Protein AF-A0A1H8AAN7-F1 (afdb_monomer)

Organism: NCBI:txid1077947

Structure (mmCIF, N/CA/C/O backbone):
data_AF-A0A1H8AAN7-F1
#
_entry.id   AF-A0A1H8AAN7-F1
#
loop_
_atom_site.group_PDB
_atom_site.id
_atom_site.type_symbol
_atom_site.label_atom_id
_atom_site.label_alt_id
_atom_site.label_comp_id
_atom_site.label_asym_id
_atom_site.label_entity_id
_atom_site.label_seq_id
_atom_site.pdbx_PDB_ins_code
_atom_site.Cartn_x
_atom_site.Cartn_y
_atom_site.Cartn_z
_atom_site.occupancy
_atom_site.B_iso_or_equiv
_atom_site.auth_seq_id
_atom_site.auth_comp_id
_atom_site.auth_asym_id
_atom_site.auth_atom_id
_atom_site.pdbx_PDB_model_num
ATOM 1 N N . MET A 1 1 ? 15.034 -8.775 10.734 1.00 69.94 1 MET A N 1
ATOM 2 C CA . MET A 1 1 ? 15.148 -7.728 9.700 1.00 69.94 1 MET A CA 1
ATOM 3 C C . MET A 1 1 ? 14.044 -6.722 9.949 1.00 69.94 1 MET A C 1
ATOM 5 O O . MET A 1 1 ? 12.936 -7.156 10.247 1.00 69.94 1 MET A O 1
ATOM 9 N N . HIS A 1 2 ? 14.356 -5.428 9.907 1.00 73.88 2 HIS A N 1
ATOM 10 C CA . HIS A 1 2 ? 13.404 -4.355 10.195 1.00 73.88 2 HIS A CA 1
ATOM 11 C C . HIS A 1 2 ? 13.432 -3.341 9.051 1.00 73.88 2 HIS A C 1
ATOM 13 O O . HIS A 1 2 ? 14.491 -2.781 8.772 1.00 73.88 2 HIS A O 1
ATOM 19 N N . ILE A 1 3 ? 12.300 -3.184 8.362 1.00 77.00 3 ILE A N 1
ATOM 20 C CA . ILE A 1 3 ? 12.122 -2.228 7.260 1.00 77.00 3 ILE A CA 1
ATOM 21 C C . ILE A 1 3 ? 10.992 -1.281 7.644 1.00 77.00 3 ILE A C 1
ATOM 23 O O . ILE A 1 3 ? 9.940 -1.740 8.091 1.00 77.00 3 ILE A O 1
ATOM 27 N N . VAL A 1 4 ? 11.207 0.016 7.451 1.00 76.62 4 VAL A N 1
ATOM 28 C CA . VAL A 1 4 ? 10.196 1.054 7.675 1.00 76.62 4 VAL A CA 1
ATOM 29 C C . VAL A 1 4 ? 9.795 1.649 6.328 1.00 76.62 4 VAL A C 1
ATOM 31 O O . VAL A 1 4 ? 10.640 2.188 5.608 1.00 76.62 4 VAL A O 1
ATOM 34 N N . PHE A 1 5 ? 8.517 1.523 5.975 1.00 79.38 5 PHE A N 1
ATOM 35 C CA . PHE A 1 5 ? 7.939 2.048 4.735 1.00 79.38 5 PHE A CA 1
ATOM 36 C C . PHE A 1 5 ? 7.618 3.543 4.845 1.00 79.38 5 PHE A C 1
ATOM 38 O O . PHE A 1 5 ? 7.521 4.087 5.945 1.00 79.38 5 PHE A O 1
ATOM 45 N N . LEU A 1 6 ? 7.416 4.207 3.706 1.00 74.31 6 LEU A N 1
ATOM 46 C CA . LEU A 1 6 ? 7.099 5.638 3.616 1.00 74.31 6 LEU A CA 1
ATOM 47 C C . LEU A 1 6 ? 5.819 6.048 4.354 1.00 74.31 6 LEU A C 1
ATOM 49 O O . LEU A 1 6 ? 5.733 7.159 4.868 1.00 74.31 6 LEU A O 1
ATOM 53 N N . ASN A 1 7 ? 4.831 5.157 4.437 1.00 70.19 7 ASN A N 1
ATOM 54 C CA . ASN A 1 7 ? 3.606 5.389 5.210 1.00 70.19 7 ASN A CA 1
ATOM 55 C C . ASN A 1 7 ? 3.781 5.104 6.718 1.00 70.19 7 ASN A C 1
ATOM 57 O O . ASN A 1 7 ? 2.812 5.160 7.470 1.00 70.19 7 ASN A O 1
ATOM 61 N N . GLY A 1 8 ? 5.003 4.760 7.140 1.00 65.38 8 GLY A N 1
ATOM 62 C CA . GLY A 1 8 ? 5.380 4.415 8.505 1.00 65.38 8 GLY A CA 1
ATOM 63 C C . GLY A 1 8 ? 4.973 3.016 8.960 1.00 65.38 8 GLY A C 1
ATOM 64 O O . GLY A 1 8 ? 5.200 2.676 10.120 1.00 65.38 8 GLY A O 1
ATOM 65 N N . ASN A 1 9 ? 4.410 2.180 8.081 1.00 70.38 9 ASN A N 1
ATOM 66 C CA . ASN A 1 9 ? 4.244 0.767 8.397 1.00 70.38 9 ASN A CA 1
ATOM 67 C C . ASN A 1 9 ? 5.612 0.106 8.550 1.00 70.38 9 ASN A C 1
ATOM 69 O O . ASN A 1 9 ? 6.551 0.368 7.794 1.00 70.38 9 ASN A O 1
ATOM 73 N N . GLU A 1 10 ? 5.715 -0.783 9.531 1.00 71.31 10 GLU A N 1
ATOM 74 C CA . GLU A 1 10 ? 6.941 -1.517 9.799 1.00 71.31 10 GLU A CA 1
ATOM 75 C C . GLU A 1 10 ? 6.805 -2.984 9.418 1.00 71.31 10 GLU A C 1
ATOM 77 O O . GLU A 1 10 ? 5.823 -3.658 9.741 1.00 71.31 10 GLU A O 1
ATOM 82 N N . PHE A 1 11 ? 7.863 -3.501 8.812 1.00 72.69 11 PHE A N 1
ATOM 83 C CA . PHE A 1 11 ? 8.064 -4.913 8.554 1.00 72.69 11 PHE A CA 1
ATOM 84 C C . PHE A 1 11 ? 9.102 -5.468 9.523 1.00 72.69 11 PHE A C 1
ATOM 86 O O . PHE A 1 11 ? 10.256 -5.031 9.523 1.00 72.69 11 PHE A O 1
ATOM 93 N N . LYS A 1 12 ? 8.706 -6.460 10.331 1.00 76.25 12 LYS A N 1
ATOM 94 C CA . LYS A 1 12 ? 9.609 -7.240 11.191 1.00 76.25 12 LYS A CA 1
ATOM 95 C C . LYS A 1 12 ? 9.498 -8.722 10.841 1.00 76.25 12 LYS A C 1
ATOM 97 O O . LYS A 1 12 ? 8.456 -9.339 11.048 1.00 76.25 12 LYS A O 1
ATOM 102 N N . GLY A 1 13 ? 10.589 -9.296 10.337 1.00 74.69 13 GLY A N 1
ATOM 103 C CA . GLY A 1 13 ? 10.629 -10.700 9.917 1.00 74.69 13 GLY A CA 1
ATOM 104 C C . GLY A 1 13 ? 12.041 -11.244 9.711 1.00 74.69 13 GLY A C 1
ATOM 105 O O . GLY A 1 13 ? 13.039 -10.518 9.841 1.00 74.69 13 GLY A O 1
ATOM 106 N N . SER A 1 14 ? 12.135 -12.538 9.403 1.00 82.44 14 SER A N 1
ATOM 107 C CA . SER A 1 14 ? 13.381 -13.175 8.973 1.00 82.44 14 SER A CA 1
ATOM 108 C C . SER A 1 14 ? 13.663 -12.903 7.486 1.00 82.44 14 SER A C 1
ATOM 110 O O . SER A 1 14 ? 12.804 -12.438 6.737 1.00 82.44 14 SER A O 1
ATOM 112 N N . TRP A 1 15 ? 14.884 -13.204 7.036 1.00 82.31 15 TRP A N 1
ATOM 113 C CA . TRP A 1 15 ? 15.238 -13.128 5.610 1.00 82.31 15 TRP A CA 1
ATOM 114 C C . TRP A 1 15 ? 14.402 -14.086 4.748 1.00 82.31 15 TRP A C 1
ATOM 116 O O . TRP A 1 15 ? 14.065 -13.768 3.610 1.00 82.31 15 TRP A O 1
ATOM 126 N N . GLN A 1 16 ? 14.043 -15.250 5.300 1.00 84.25 16 GLN A N 1
ATOM 127 C CA . GLN A 1 16 ? 13.202 -16.224 4.609 1.00 84.25 16 GLN A CA 1
ATOM 128 C C . GLN A 1 16 ? 11.786 -15.679 4.411 1.00 84.25 16 GLN A C 1
ATOM 130 O O . GLN A 1 16 ? 11.236 -15.824 3.324 1.00 84.25 16 GLN A O 1
ATOM 135 N N . ASP A 1 17 ? 11.231 -14.995 5.413 1.00 82.31 17 ASP A N 1
ATOM 136 C CA . ASP A 1 17 ? 9.887 -14.411 5.328 1.00 82.31 17 ASP A CA 1
ATOM 137 C C . ASP A 1 17 ? 9.832 -13.292 4.287 1.00 82.31 17 ASP A C 1
ATOM 139 O O . ASP A 1 17 ? 8.920 -13.246 3.469 1.00 82.31 17 ASP A O 1
ATOM 143 N N . PHE A 1 18 ? 10.868 -12.453 4.233 1.00 83.44 18 PHE A N 1
ATOM 144 C CA . PHE A 1 18 ? 10.997 -11.436 3.190 1.00 83.44 18 PHE A CA 1
ATOM 145 C C . PHE A 1 18 ? 11.074 -12.037 1.784 1.00 83.44 18 PHE A C 1
ATOM 147 O O . PHE A 1 18 ? 10.384 -11.587 0.872 1.00 83.44 18 PHE A O 1
ATOM 154 N N . MET A 1 19 ? 11.859 -13.100 1.605 1.00 87.44 19 MET A N 1
ATOM 155 C CA . MET A 1 19 ? 11.934 -13.800 0.321 1.00 87.44 19 MET A CA 1
ATOM 156 C C . MET A 1 19 ? 10.616 -14.486 -0.057 1.00 87.44 19 MET A C 1
ATOM 158 O O . MET A 1 19 ? 10.286 -14.548 -1.240 1.00 87.44 19 MET A O 1
ATOM 162 N N . ARG A 1 20 ? 9.836 -14.969 0.920 1.00 86.25 20 ARG A N 1
ATOM 163 C CA . ARG A 1 20 ? 8.464 -15.447 0.677 1.00 86.25 20 ARG A CA 1
ATOM 164 C C . ARG A 1 20 ? 7.544 -14.300 0.262 1.00 86.25 20 ARG A C 1
ATOM 166 O O . ARG A 1 20 ? 6.793 -14.467 -0.692 1.00 86.25 20 ARG A O 1
ATOM 173 N N . ALA A 1 21 ? 7.649 -13.136 0.902 1.00 85.75 21 ALA A N 1
ATOM 174 C CA . ALA A 1 21 ? 6.868 -11.950 0.558 1.00 85.75 21 ALA A CA 1
ATOM 175 C C . ALA A 1 21 ? 7.126 -11.472 -0.883 1.00 85.75 21 ALA A C 1
ATOM 177 O O . ALA A 1 21 ? 6.178 -11.178 -1.604 1.00 85.75 21 ALA A O 1
ATOM 178 N N . LEU A 1 22 ? 8.383 -11.479 -1.342 1.00 87.56 22 LEU A N 1
ATOM 179 C CA . LEU A 1 22 ? 8.736 -11.133 -2.730 1.00 87.56 22 LEU A CA 1
ATOM 180 C C . LEU A 1 22 ? 8.187 -12.121 -3.770 1.00 87.56 22 LEU A C 1
ATOM 182 O O . LEU A 1 22 ? 8.013 -11.766 -4.931 1.00 87.56 22 LEU A O 1
ATOM 186 N N . ARG A 1 23 ? 7.929 -13.368 -3.372 1.00 90.19 23 ARG A N 1
ATOM 187 C CA . ARG A 1 23 ? 7.339 -14.402 -4.239 1.00 90.19 23 ARG A CA 1
ATOM 188 C C . ARG A 1 23 ? 5.823 -14.497 -4.088 1.00 90.19 23 ARG A C 1
ATOM 190 O O . ARG A 1 23 ? 5.197 -15.329 -4.737 1.00 90.19 23 ARG A O 1
ATOM 197 N N . HIS A 1 24 ? 5.237 -13.671 -3.226 1.00 91.25 24 HIS A N 1
ATOM 198 C CA . HIS A 1 24 ? 3.811 -13.692 -2.961 1.00 91.25 24 HIS A CA 1
ATOM 199 C C . HIS A 1 24 ? 3.031 -13.253 -4.208 1.00 91.25 24 HIS A C 1
ATOM 201 O O . HIS A 1 24 ? 3.410 -12.254 -4.829 1.00 91.25 24 HIS A O 1
ATOM 207 N N . PRO A 1 25 ? 1.913 -13.916 -4.561 1.00 91.94 25 PRO A N 1
ATOM 208 C CA . PRO A 1 25 ? 1.152 -13.591 -5.769 1.00 91.94 25 PRO A CA 1
ATOM 209 C C . PRO A 1 25 ? 0.710 -12.124 -5.813 1.00 91.94 25 PRO A C 1
ATOM 211 O O . PRO A 1 25 ? 0.797 -11.497 -6.860 1.00 91.94 25 PRO A O 1
ATOM 214 N N . LEU A 1 26 ? 0.315 -11.539 -4.676 1.00 91.31 26 LEU A N 1
ATOM 215 C CA . LEU A 1 26 ? -0.040 -10.113 -4.592 1.00 91.31 26 LEU A CA 1
ATOM 216 C C . LEU A 1 26 ? 1.131 -9.169 -4.898 1.00 91.31 26 LEU A C 1
ATOM 218 O O . LEU A 1 26 ? 0.932 -8.145 -5.544 1.00 91.31 26 LEU A O 1
ATOM 222 N N . PHE A 1 27 ? 2.344 -9.503 -4.447 1.00 90.38 27 PHE A N 1
ATOM 223 C CA . PHE A 1 27 ? 3.525 -8.697 -4.750 1.00 90.38 27 PHE A CA 1
ATOM 224 C C . PHE A 1 27 ? 3.861 -8.788 -6.241 1.00 90.38 27 PHE A C 1
ATOM 226 O O . PHE A 1 27 ? 4.061 -7.769 -6.894 1.00 90.38 27 PHE A O 1
ATOM 233 N N . VAL A 1 28 ? 3.835 -9.998 -6.804 1.00 92.62 28 VAL A N 1
ATOM 234 C CA . VAL A 1 28 ? 4.051 -10.216 -8.241 1.00 92.62 28 VAL A CA 1
ATOM 235 C C . VAL A 1 28 ? 2.990 -9.488 -9.072 1.00 92.62 28 VAL A C 1
ATOM 237 O O . VAL A 1 28 ? 3.334 -8.810 -10.036 1.00 92.62 28 VAL A O 1
ATOM 240 N N . ALA A 1 29 ? 1.718 -9.556 -8.674 1.00 92.75 29 ALA A N 1
ATOM 241 C CA . ALA A 1 29 ? 0.624 -8.847 -9.331 1.00 92.75 29 ALA A CA 1
ATOM 242 C C . ALA A 1 29 ? 0.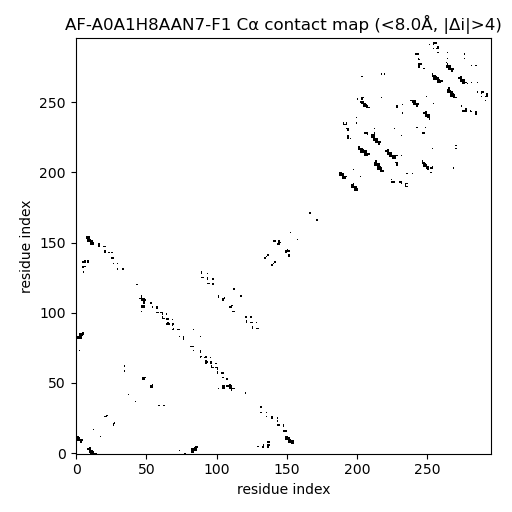798 -7.323 -9.273 1.00 92.75 29 ALA A C 1
ATOM 244 O O . ALA A 1 29 ? 0.533 -6.651 -10.267 1.00 92.75 29 ALA A O 1
ATOM 245 N N . LEU A 1 30 ? 1.287 -6.776 -8.153 1.00 93.38 30 LEU A N 1
ATOM 246 C CA . LEU A 1 30 ? 1.624 -5.355 -8.054 1.00 93.38 30 LEU A CA 1
ATOM 247 C C . LEU A 1 30 ? 2.723 -4.977 -9.049 1.00 93.38 30 LEU A C 1
ATOM 249 O O . LEU A 1 30 ? 2.559 -4.003 -9.776 1.00 93.38 30 LEU A O 1
ATOM 253 N N . ILE A 1 31 ? 3.820 -5.741 -9.098 1.00 93.44 31 ILE A N 1
ATOM 254 C CA . ILE A 1 31 ? 4.924 -5.477 -10.029 1.00 93.44 31 ILE A CA 1
ATOM 255 C C . ILE A 1 31 ? 4.425 -5.528 -11.473 1.00 93.44 31 ILE A C 1
ATOM 257 O O . ILE A 1 31 ? 4.640 -4.577 -12.216 1.00 93.44 31 ILE A O 1
ATOM 261 N N . LEU A 1 32 ? 3.692 -6.579 -11.853 1.00 94.31 32 LEU A N 1
ATOM 262 C CA . LEU A 1 32 ? 3.119 -6.709 -13.194 1.00 94.31 32 LEU A CA 1
ATOM 263 C C . LEU A 1 32 ? 2.143 -5.572 -13.522 1.00 94.31 32 LEU A C 1
ATOM 265 O O . LEU A 1 32 ? 2.188 -5.031 -14.624 1.00 94.31 32 LEU A O 1
ATOM 269 N N . GLY A 1 33 ? 1.294 -5.176 -12.570 1.00 94.44 33 GLY A N 1
ATOM 270 C CA . GLY A 1 33 ? 0.363 -4.061 -12.729 1.00 94.44 33 GLY A CA 1
ATOM 271 C C . GLY A 1 33 ? 1.085 -2.730 -12.936 1.00 94.44 33 GLY A C 1
ATOM 272 O O . GLY A 1 33 ? 0.771 -1.998 -13.871 1.00 94.44 33 GLY A O 1
ATOM 273 N N . MET A 1 34 ? 2.104 -2.443 -12.123 1.00 93.31 34 MET A N 1
ATOM 274 C CA . MET A 1 34 ? 2.952 -1.257 -12.277 1.00 93.31 34 MET A CA 1
ATOM 275 C C . MET A 1 34 ? 3.693 -1.272 -13.620 1.00 93.31 34 MET A C 1
ATOM 277 O O . MET A 1 34 ? 3.670 -0.284 -14.349 1.00 93.31 34 MET A O 1
ATOM 281 N N . THR A 1 35 ? 4.284 -2.400 -14.014 1.00 92.88 35 THR A N 1
ATOM 282 C CA . THR A 1 35 ? 4.915 -2.541 -15.333 1.00 92.88 35 THR A CA 1
ATOM 283 C C . THR A 1 35 ? 3.910 -2.324 -16.470 1.00 92.88 35 THR A C 1
ATOM 285 O O . THR A 1 35 ? 4.230 -1.648 -17.442 1.00 92.88 35 THR A O 1
ATOM 288 N N . GLY A 1 36 ? 2.676 -2.819 -16.345 1.00 92.88 36 GLY A N 1
ATOM 289 C CA . GLY A 1 36 ? 1.612 -2.575 -17.322 1.00 92.88 36 GLY A CA 1
ATOM 290 C C . GLY A 1 36 ? 1.256 -1.093 -17.469 1.00 92.88 36 GLY A C 1
ATOM 291 O O . GLY A 1 36 ? 1.081 -0.614 -18.587 1.00 92.88 36 GLY A O 1
ATOM 292 N N . ILE A 1 37 ? 1.221 -0.341 -16.364 1.00 92.69 37 ILE A N 1
ATOM 293 C CA . ILE A 1 37 ? 0.971 1.111 -16.391 1.00 92.69 37 ILE A CA 1
ATOM 294 C C . ILE A 1 37 ? 2.086 1.855 -17.131 1.00 92.69 37 ILE A C 1
ATOM 296 O O . ILE A 1 37 ? 1.794 2.801 -17.858 1.00 92.69 37 ILE A O 1
ATOM 300 N N . VAL A 1 38 ? 3.342 1.421 -17.005 1.00 90.81 38 VAL A N 1
ATOM 301 C CA . VAL A 1 38 ? 4.453 1.999 -17.779 1.00 90.81 38 VAL A CA 1
ATOM 302 C C . VAL A 1 38 ? 4.195 1.870 -19.281 1.00 90.81 38 VAL A C 1
ATOM 304 O O . VAL A 1 38 ? 4.328 2.854 -20.001 1.00 90.81 38 VAL A O 1
ATOM 307 N N . PHE A 1 39 ? 3.775 0.696 -19.761 1.00 90.81 39 PHE A N 1
ATOM 308 C CA . PHE A 1 39 ? 3.446 0.519 -21.181 1.00 90.81 39 PHE A CA 1
ATOM 309 C C . PHE A 1 39 ? 2.207 1.306 -21.610 1.00 90.81 39 PHE A C 1
ATOM 311 O O . PHE A 1 39 ? 2.149 1.767 -22.743 1.00 90.81 39 PHE A O 1
ATOM 318 N N . LEU A 1 40 ? 1.229 1.477 -20.716 1.00 91.81 40 LEU A N 1
ATOM 319 C CA . LEU A 1 40 ? 0.016 2.240 -21.004 1.00 91.81 40 LEU A CA 1
ATOM 320 C C . LEU A 1 40 ? 0.284 3.746 -21.121 1.00 91.81 40 LEU A C 1
ATOM 322 O O . LEU A 1 40 ? -0.302 4.408 -21.972 1.00 91.81 40 LEU A O 1
ATOM 326 N N . LEU A 1 41 ? 1.133 4.289 -20.245 1.00 91.00 41 LEU A N 1
ATOM 327 C CA . LEU A 1 41 ? 1.453 5.717 -20.212 1.00 91.00 41 LEU A CA 1
ATOM 328 C C . LEU A 1 41 ? 2.515 6.117 -21.244 1.00 91.00 41 LEU A C 1
ATOM 330 O O . LEU A 1 41 ? 2.587 7.292 -21.591 1.00 91.00 41 LEU A O 1
ATOM 334 N N . GLY A 1 42 ? 3.356 5.179 -21.690 1.00 88.19 42 GLY A N 1
ATOM 335 C CA . GLY A 1 42 ? 4.443 5.450 -22.637 1.00 88.19 42 GLY A CA 1
ATOM 336 C C . GLY A 1 42 ? 5.447 6.528 -22.186 1.00 88.19 42 GLY A C 1
ATOM 337 O O . GLY A 1 42 ? 5.921 7.294 -23.026 1.00 88.19 42 GLY A O 1
ATOM 338 N N . PRO A 1 43 ? 5.831 6.635 -20.892 1.00 87.25 43 PRO A N 1
ATOM 339 C CA . PRO A 1 43 ? 6.673 7.737 -20.417 1.00 87.25 43 PRO A CA 1
ATOM 340 C C . PRO A 1 43 ? 8.087 7.703 -21.022 1.00 87.25 43 PRO A C 1
ATOM 342 O O . PRO A 1 43 ? 8.790 8.710 -21.017 1.00 87.25 43 PRO A O 1
ATOM 345 N N . TYR A 1 44 ? 8.506 6.552 -21.555 1.00 87.69 44 TYR A N 1
ATOM 346 C CA . TYR A 1 44 ? 9.846 6.311 -22.091 1.00 87.69 44 TYR A CA 1
ATOM 347 C C . TYR A 1 44 ? 9.880 6.207 -23.620 1.00 87.69 44 TYR A C 1
ATOM 349 O O . TYR A 1 44 ? 10.920 5.860 -24.177 1.00 87.69 44 TYR A O 1
ATOM 357 N N . ASP A 1 45 ? 8.776 6.492 -24.315 1.00 88.06 45 ASP A N 1
ATOM 358 C CA . ASP A 1 45 ? 8.670 6.245 -25.759 1.00 88.06 45 ASP A CA 1
ATOM 359 C C . ASP A 1 45 ? 9.684 7.027 -26.597 1.00 88.06 45 ASP A C 1
ATOM 361 O O . ASP A 1 45 ? 10.096 6.553 -27.652 1.00 88.06 45 ASP A O 1
ATOM 365 N N . HIS A 1 46 ? 10.109 8.187 -26.096 1.00 86.31 46 HIS A N 1
ATOM 366 C CA . HIS A 1 46 ? 11.127 9.043 -26.700 1.00 86.31 46 HIS A CA 1
ATOM 367 C C . HIS A 1 46 ? 12.565 8.537 -26.493 1.00 86.31 46 HIS A C 1
ATOM 369 O O . HIS A 1 46 ? 13.474 8.984 -27.182 1.00 86.31 46 HIS A O 1
ATOM 375 N N . ILE A 1 47 ? 12.782 7.625 -25.539 1.00 87.75 47 ILE A N 1
ATOM 376 C CA . ILE A 1 47 ? 14.103 7.077 -25.190 1.00 87.75 47 ILE A CA 1
ATOM 377 C C . ILE A 1 47 ? 14.285 5.698 -25.820 1.00 87.75 47 ILE A C 1
ATOM 379 O O . ILE A 1 47 ? 15.383 5.349 -26.259 1.00 87.75 47 ILE A O 1
ATOM 383 N N . LEU A 1 48 ? 13.215 4.899 -25.818 1.00 89.50 48 LEU A N 1
ATOM 384 C CA . LEU A 1 48 ? 13.230 3.491 -26.191 1.00 89.50 48 LEU A CA 1
ATOM 385 C C . LEU A 1 48 ? 13.341 3.278 -27.713 1.00 89.50 48 LEU A C 1
ATOM 387 O O . LEU A 1 48 ? 12.727 4.016 -28.482 1.00 89.50 48 LEU A O 1
ATOM 391 N N . PRO A 1 49 ? 14.059 2.233 -28.166 1.00 90.50 49 PRO A N 1
ATOM 392 C CA . PRO A 1 49 ? 14.180 1.902 -29.587 1.00 90.50 49 PRO A CA 1
ATOM 393 C C . PRO A 1 49 ? 12.825 1.510 -30.192 1.00 90.50 49 PRO A C 1
ATOM 395 O O . PRO A 1 49 ? 11.974 0.957 -29.499 1.00 90.50 49 PRO A O 1
ATOM 398 N N . ASP A 1 50 ? 12.620 1.719 -31.492 1.00 87.75 50 ASP A N 1
ATOM 399 C CA . ASP A 1 50 ? 11.339 1.428 -32.171 1.00 87.75 50 ASP A CA 1
ATOM 400 C C . ASP A 1 50 ? 10.943 -0.059 -32.136 1.00 87.75 50 ASP A C 1
ATOM 402 O O . ASP A 1 50 ? 9.767 -0.416 -32.220 1.00 87.75 50 ASP A O 1
ATOM 406 N N . ALA A 1 51 ? 11.921 -0.950 -31.964 1.00 89.81 51 ALA A N 1
ATOM 407 C CA . ALA A 1 51 ? 11.688 -2.383 -31.873 1.00 89.81 51 ALA A CA 1
ATOM 408 C C . ALA A 1 51 ? 10.960 -2.759 -30.567 1.00 89.81 51 ALA A C 1
ATOM 410 O O . ALA A 1 51 ? 11.551 -2.758 -29.486 1.00 89.81 51 ALA A O 1
ATOM 411 N N . VAL A 1 52 ? 9.694 -3.181 -30.676 1.00 89.00 52 VAL A N 1
ATOM 412 C CA . VAL A 1 52 ? 8.824 -3.554 -29.539 1.00 89.00 52 VAL A CA 1
ATOM 413 C C . VAL A 1 52 ? 9.482 -4.563 -28.591 1.00 89.00 52 VAL A C 1
ATOM 415 O O . VAL A 1 52 ? 9.417 -4.403 -27.375 1.00 89.00 52 VAL A O 1
ATOM 418 N N . ILE A 1 53 ? 10.162 -5.581 -29.129 1.00 89.88 53 ILE A N 1
ATOM 419 C CA . ILE A 1 53 ? 10.844 -6.600 -28.315 1.00 89.88 53 ILE A CA 1
ATOM 420 C C . ILE A 1 53 ? 11.951 -5.965 -27.467 1.00 89.88 53 ILE A C 1
ATOM 422 O O . ILE A 1 53 ? 12.052 -6.253 -26.276 1.00 89.88 53 ILE A O 1
ATOM 426 N N . ALA A 1 54 ? 12.746 -5.065 -28.051 1.00 89.56 54 ALA A N 1
ATOM 427 C CA . ALA A 1 54 ? 13.796 -4.365 -27.322 1.00 89.56 54 ALA A CA 1
ATOM 428 C C . ALA A 1 54 ? 13.202 -3.481 -26.215 1.00 89.56 54 ALA A C 1
ATOM 430 O O . ALA A 1 54 ? 13.694 -3.527 -25.089 1.00 89.56 54 ALA A O 1
ATOM 431 N N . ARG A 1 55 ? 12.092 -2.771 -26.483 1.00 90.81 55 ARG A N 1
ATOM 432 C CA . ARG A 1 55 ? 11.366 -1.990 -25.460 1.00 90.81 55 ARG A CA 1
ATOM 433 C C . ARG A 1 55 ? 10.985 -2.851 -24.262 1.00 90.81 55 ARG A C 1
ATOM 435 O O . ARG A 1 55 ? 11.278 -2.498 -23.121 1.00 90.81 55 ARG A O 1
ATOM 442 N N . VAL A 1 56 ? 10.361 -3.998 -24.531 1.00 91.12 56 VAL A N 1
ATOM 443 C CA . VAL A 1 56 ? 9.909 -4.920 -23.485 1.00 91.12 56 VAL A CA 1
ATOM 444 C C . VAL A 1 56 ? 11.088 -5.451 -22.675 1.00 91.12 56 VAL A C 1
ATOM 446 O O . VAL A 1 56 ? 11.048 -5.406 -21.447 1.00 91.12 56 VAL A O 1
ATOM 449 N N . LEU A 1 57 ? 12.158 -5.895 -23.339 1.00 93.81 57 LEU A N 1
ATOM 450 C CA . LEU A 1 57 ? 13.346 -6.419 -22.665 1.00 93.81 57 LEU A CA 1
ATOM 451 C C . LEU A 1 57 ? 14.041 -5.364 -21.798 1.00 93.81 57 LEU A C 1
ATOM 453 O O . LEU A 1 57 ? 14.426 -5.673 -20.671 1.00 93.81 57 LEU A O 1
ATOM 457 N N . ILE A 1 58 ? 14.157 -4.122 -22.279 1.00 92.88 58 ILE A N 1
ATOM 458 C CA . ILE A 1 58 ? 14.758 -3.024 -21.514 1.00 92.88 58 ILE A CA 1
ATOM 459 C C . ILE A 1 58 ? 13.935 -2.758 -20.255 1.00 92.88 58 ILE A C 1
ATOM 461 O O . ILE A 1 58 ? 14.491 -2.809 -19.159 1.00 92.88 58 ILE A O 1
ATOM 465 N N . VAL A 1 59 ? 12.618 -2.560 -20.383 1.00 92.88 59 VAL A N 1
ATOM 466 C CA . VAL A 1 59 ? 11.736 -2.279 -19.236 1.00 92.88 59 VAL A CA 1
ATOM 467 C C . VAL A 1 59 ? 11.777 -3.418 -18.216 1.00 92.88 59 VAL A C 1
ATOM 469 O O . VAL A 1 59 ? 11.962 -3.166 -17.025 1.00 92.88 59 VAL A O 1
ATOM 472 N N . VAL A 1 60 ? 11.672 -4.673 -18.663 1.00 93.38 60 VAL A N 1
ATOM 473 C CA . VAL A 1 60 ? 11.760 -5.842 -17.774 1.00 93.38 60 VAL A CA 1
ATOM 474 C C . VAL A 1 60 ? 13.122 -5.896 -17.079 1.00 93.38 60 VAL A C 1
ATOM 476 O O . VAL A 1 60 ? 13.177 -6.090 -15.864 1.00 93.38 60 VAL A O 1
ATOM 479 N N . SER A 1 61 ? 14.219 -5.653 -17.804 1.00 94.94 61 SER A N 1
ATOM 480 C CA . SER A 1 61 ? 15.562 -5.626 -17.213 1.00 94.94 61 SER A CA 1
ATOM 481 C C . SER A 1 61 ? 15.707 -4.519 -16.162 1.00 94.94 61 SER A C 1
ATOM 483 O O . SER A 1 61 ? 16.258 -4.768 -15.091 1.00 94.94 61 SER A O 1
ATOM 485 N N . SER A 1 62 ? 15.139 -3.334 -16.403 1.00 93.44 62 SER A N 1
ATOM 486 C CA . SER A 1 62 ? 15.135 -2.218 -15.455 1.00 93.44 62 SER A CA 1
ATOM 487 C C . SER A 1 62 ? 14.351 -2.546 -14.185 1.00 93.44 62 SER A C 1
ATOM 489 O O . SER A 1 62 ? 14.810 -2.235 -13.082 1.00 93.44 62 SER A O 1
ATOM 491 N N . VAL A 1 63 ? 13.207 -3.228 -14.304 1.00 93.81 63 VAL A N 1
ATOM 492 C CA . VAL A 1 63 ? 12.438 -3.711 -13.144 1.00 93.81 63 VAL A CA 1
ATOM 493 C C . VAL A 1 63 ? 13.249 -4.740 -12.351 1.00 93.81 63 VAL A C 1
ATOM 495 O O . VAL A 1 63 ? 13.321 -4.651 -11.124 1.00 93.81 63 VAL A O 1
ATOM 498 N N . CYS A 1 64 ? 13.918 -5.679 -13.026 1.00 94.50 64 CYS A N 1
ATOM 499 C CA . CYS A 1 64 ? 14.797 -6.645 -12.367 1.00 94.50 64 CYS A CA 1
ATOM 500 C C . CYS A 1 64 ? 15.956 -5.962 -11.629 1.00 94.50 64 CYS A C 1
ATOM 502 O O . CYS A 1 64 ? 16.227 -6.311 -10.480 1.00 94.50 64 CYS A O 1
ATOM 504 N N . VAL A 1 65 ? 16.605 -4.972 -12.251 1.00 95.62 65 VAL A N 1
ATOM 505 C CA . VAL A 1 65 ? 17.683 -4.186 -11.633 1.00 95.62 65 VAL A CA 1
ATOM 506 C C . VAL A 1 65 ? 17.169 -3.423 -10.417 1.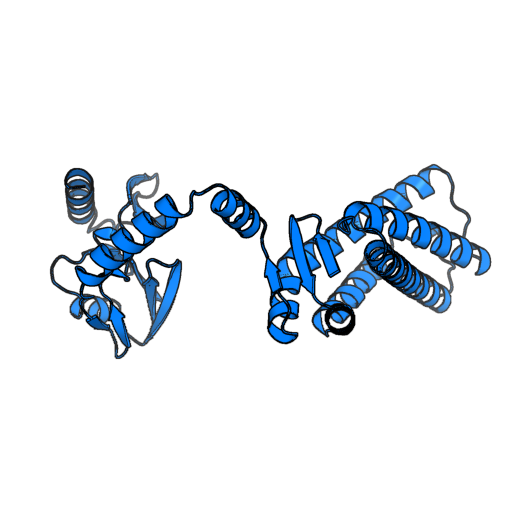00 95.62 65 VAL A C 1
ATOM 508 O O . VAL A 1 65 ? 17.787 -3.496 -9.360 1.00 95.62 65 VAL A O 1
ATOM 511 N N . TYR A 1 66 ? 16.008 -2.774 -10.518 1.00 94.19 66 TYR A N 1
ATOM 512 C CA . TYR A 1 66 ? 15.384 -2.077 -9.392 1.00 94.19 66 TYR A CA 1
ATOM 513 C C . TYR A 1 66 ? 15.165 -3.014 -8.194 1.00 94.19 66 TYR A C 1
ATOM 515 O O . TYR A 1 66 ? 15.607 -2.716 -7.081 1.00 94.19 66 TYR A O 1
ATOM 523 N N . ILE A 1 67 ? 14.543 -4.177 -8.423 1.00 92.38 67 ILE A N 1
ATOM 524 C CA . ILE A 1 67 ? 14.291 -5.170 -7.370 1.00 92.38 67 ILE A CA 1
ATOM 525 C C . ILE A 1 67 ? 15.617 -5.688 -6.798 1.00 92.38 67 ILE A C 1
ATOM 527 O O . ILE A 1 67 ? 15.765 -5.765 -5.580 1.00 92.38 67 ILE A O 1
ATOM 531 N N . ALA A 1 68 ? 16.598 -6.006 -7.647 1.00 93.62 68 ALA A N 1
ATOM 532 C CA . ALA A 1 68 ? 17.902 -6.496 -7.210 1.00 93.62 68 ALA A CA 1
ATOM 533 C C . ALA A 1 68 ? 18.638 -5.470 -6.335 1.00 93.62 68 ALA A C 1
ATOM 535 O O . ALA A 1 68 ? 19.163 -5.832 -5.281 1.00 93.62 68 ALA A O 1
ATOM 536 N N . THR A 1 69 ? 18.630 -4.191 -6.720 1.00 91.94 69 THR A N 1
ATOM 537 C CA . THR A 1 69 ? 19.226 -3.104 -5.934 1.00 91.94 69 THR A CA 1
ATOM 538 C C . THR A 1 69 ? 18.507 -2.921 -4.600 1.00 91.94 69 THR A C 1
ATOM 540 O O . THR A 1 69 ? 19.170 -2.826 -3.567 1.00 91.94 69 THR A O 1
ATOM 543 N N . ALA A 1 70 ? 17.171 -2.943 -4.585 1.00 89.25 70 ALA A N 1
ATOM 544 C CA . ALA A 1 70 ? 16.396 -2.848 -3.350 1.00 89.25 70 ALA A CA 1
ATOM 545 C C . ALA A 1 70 ? 16.690 -4.022 -2.396 1.00 89.25 70 ALA A C 1
ATOM 547 O O . ALA A 1 70 ? 16.947 -3.821 -1.208 1.00 89.25 70 ALA A O 1
ATOM 548 N N . VAL A 1 71 ? 16.734 -5.252 -2.918 1.00 89.69 71 VAL A N 1
ATOM 549 C CA . VAL A 1 71 ? 17.068 -6.460 -2.146 1.00 89.69 71 VAL A CA 1
ATOM 550 C C . VAL A 1 71 ? 18.501 -6.409 -1.620 1.00 89.69 71 VAL A C 1
ATOM 552 O O . VAL A 1 71 ? 18.730 -6.767 -0.465 1.00 89.69 71 VAL A O 1
ATOM 555 N N . ALA A 1 72 ? 19.462 -5.951 -2.426 1.00 89.19 72 ALA A N 1
ATOM 556 C CA . ALA A 1 72 ? 20.855 -5.805 -2.012 1.00 89.19 72 ALA A CA 1
ATOM 557 C C . ALA A 1 72 ? 21.001 -4.795 -0.867 1.00 89.19 72 ALA A C 1
ATOM 559 O O . ALA A 1 72 ? 21.692 -5.075 0.112 1.00 89.19 72 ALA A O 1
ATOM 560 N N . TRP A 1 73 ? 20.296 -3.663 -0.942 1.00 87.75 73 TRP A N 1
ATOM 561 C CA . TRP A 1 73 ? 20.260 -2.672 0.133 1.00 87.75 73 TRP A CA 1
ATOM 562 C C . TRP A 1 73 ? 19.675 -3.229 1.425 1.00 87.75 73 TRP A C 1
ATOM 564 O O . TRP A 1 73 ? 20.281 -3.074 2.482 1.00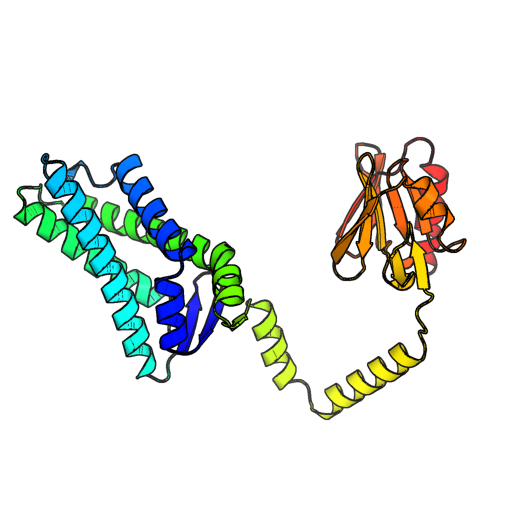 87.75 73 TRP A O 1
ATOM 574 N N . VAL A 1 74 ? 18.547 -3.934 1.341 1.00 83.12 74 VAL A N 1
ATOM 575 C CA . VAL A 1 74 ? 17.907 -4.581 2.497 1.00 83.12 74 VAL A CA 1
ATOM 576 C C . VAL A 1 74 ? 18.787 -5.699 3.084 1.00 83.12 74 VAL A C 1
ATOM 578 O O . VAL A 1 74 ? 18.848 -5.896 4.299 1.00 83.12 74 VAL A O 1
ATOM 581 N N . ALA A 1 75 ? 19.510 -6.438 2.242 1.00 84.25 75 ALA A N 1
ATOM 582 C CA . ALA A 1 75 ? 20.472 -7.440 2.693 1.00 84.25 75 ALA A CA 1
ATOM 583 C C . ALA A 1 75 ? 21.674 -6.796 3.397 1.00 84.25 75 ALA A C 1
ATOM 585 O O . ALA A 1 75 ? 22.155 -7.312 4.407 1.00 84.25 75 ALA A O 1
ATOM 586 N N . GLN A 1 76 ? 22.157 -5.666 2.879 1.00 83.50 76 GLN A N 1
ATOM 587 C CA . GLN A 1 76 ? 23.294 -4.938 3.432 1.00 83.50 76 GLN A CA 1
ATOM 588 C C . GLN A 1 76 ? 22.928 -4.217 4.733 1.00 83.50 76 GLN A C 1
ATOM 590 O O . GLN A 1 76 ? 23.712 -4.251 5.680 1.00 83.50 76 GLN A O 1
ATOM 595 N N . SER A 1 77 ? 21.725 -3.652 4.839 1.00 75.69 77 SER A N 1
ATOM 596 C CA . SER A 1 77 ? 21.226 -3.032 6.071 1.00 75.69 77 SER A CA 1
ATOM 597 C C . SER A 1 77 ? 21.044 -4.038 7.209 1.00 75.69 77 SER A C 1
ATOM 599 O O . SER A 1 77 ? 20.962 -3.645 8.359 1.00 75.69 77 SER A O 1
ATOM 601 N N . ARG A 1 78 ? 21.040 -5.350 6.938 1.00 67.94 78 ARG A N 1
ATOM 602 C CA . ARG A 1 78 ? 21.136 -6.376 7.990 1.00 67.94 78 ARG A CA 1
ATOM 603 C C . ARG A 1 78 ? 22.496 -6.366 8.697 1.00 67.94 78 ARG A C 1
ATOM 605 O O . ARG A 1 78 ? 22.578 -6.786 9.847 1.00 67.94 78 ARG A O 1
ATOM 612 N N . ARG A 1 79 ? 23.564 -5.970 7.995 1.00 66.88 79 ARG A N 1
ATOM 613 C CA . ARG A 1 79 ? 24.938 -5.957 8.526 1.00 66.88 79 ARG A CA 1
ATOM 614 C C . ARG A 1 79 ? 25.213 -4.727 9.378 1.00 66.88 79 ARG A C 1
ATOM 616 O O . ARG A 1 79 ? 26.103 -4.766 10.219 1.00 66.88 79 ARG A O 1
ATOM 623 N N . TRP A 1 80 ? 24.495 -3.638 9.137 1.00 59.97 80 TRP A N 1
ATOM 624 C CA . TRP A 1 80 ? 24.628 -2.398 9.889 1.00 59.97 80 TRP A CA 1
ATOM 625 C C . TRP A 1 80 ? 23.481 -2.364 10.898 1.00 59.97 80 TRP A C 1
ATOM 627 O O . TRP A 1 80 ? 22.357 -2.677 10.538 1.00 59.97 80 TRP A O 1
ATOM 637 N N . ALA A 1 81 ? 23.718 -2.020 12.165 1.00 52.28 81 ALA A N 1
ATOM 638 C CA . ALA A 1 81 ? 22.670 -2.000 13.202 1.00 52.28 81 ALA A CA 1
ATOM 639 C C . ALA A 1 81 ? 21.590 -0.907 12.984 1.00 52.28 81 ALA A C 1
ATOM 641 O O . ALA A 1 81 ? 20.883 -0.523 13.912 1.00 52.28 81 ALA A O 1
ATOM 642 N N . PHE A 1 82 ? 21.487 -0.382 11.764 1.00 53.88 82 PHE A N 1
ATOM 643 C CA . PHE A 1 82 ? 20.613 0.700 11.360 1.00 53.88 82 PHE A CA 1
ATOM 644 C C . PHE A 1 82 ? 19.316 0.144 10.764 1.00 53.88 82 PHE A C 1
ATOM 646 O O . PHE A 1 82 ? 19.322 -0.847 10.031 1.00 53.88 82 PHE A O 1
ATOM 653 N N . MET A 1 83 ? 18.192 0.791 11.070 1.00 56.00 83 MET A N 1
ATOM 654 C CA . MET A 1 83 ? 16.904 0.459 10.461 1.00 56.00 83 MET A CA 1
ATOM 655 C C . MET A 1 83 ? 16.968 0.676 8.945 1.00 56.00 83 MET A C 1
ATOM 657 O O . MET A 1 83 ? 17.497 1.684 8.476 1.00 56.00 83 MET A O 1
ATOM 661 N N . ALA A 1 84 ? 16.417 -0.253 8.162 1.00 62.09 84 ALA A N 1
ATOM 662 C CA . ALA A 1 84 ? 16.288 -0.050 6.725 1.00 62.09 84 ALA A CA 1
ATOM 663 C C . ALA A 1 84 ? 15.132 0.924 6.471 1.00 62.09 84 ALA A C 1
ATOM 665 O O . ALA A 1 84 ? 13.963 0.532 6.493 1.00 62.09 84 ALA A O 1
ATOM 666 N N . PHE A 1 85 ? 15.447 2.199 6.261 1.00 67.75 85 PHE A N 1
ATOM 667 C CA . PHE A 1 85 ? 14.466 3.146 5.748 1.00 67.75 85 PHE A CA 1
ATOM 668 C C . PHE A 1 85 ? 14.239 2.861 4.263 1.00 67.75 85 PHE A C 1
ATOM 670 O O . PHE A 1 85 ? 15.186 2.807 3.479 1.00 67.75 85 PHE A O 1
ATOM 677 N N . SER A 1 86 ? 12.977 2.695 3.886 1.00 73.38 86 SER A N 1
ATOM 678 C CA . SER A 1 86 ? 12.534 2.553 2.494 1.00 73.38 86 SER A CA 1
ATOM 679 C C . SER A 1 86 ? 13.033 3.684 1.596 1.00 73.38 86 SER A C 1
ATOM 681 O O . SER A 1 86 ? 13.503 3.426 0.494 1.00 73.38 86 SER A O 1
ATOM 683 N N . PHE A 1 87 ? 13.006 4.927 2.082 1.00 76.81 87 PHE A N 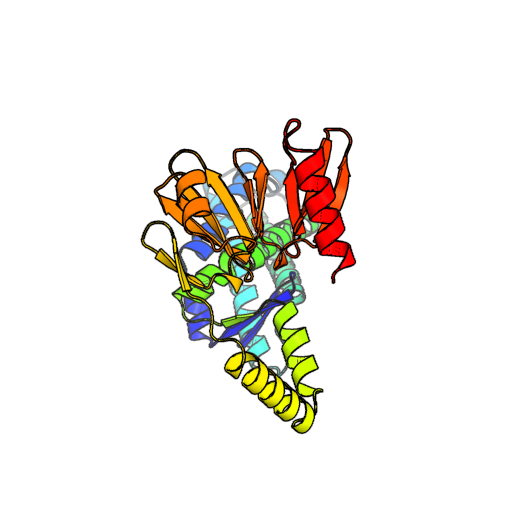1
ATOM 684 C CA . PHE A 1 87 ? 13.285 6.104 1.262 1.00 76.81 87 PHE A CA 1
ATOM 685 C C . PHE A 1 87 ? 14.708 6.147 0.653 1.00 76.81 87 PHE A C 1
ATOM 687 O O . PHE A 1 87 ? 14.812 6.263 -0.569 1.00 76.81 87 PHE A O 1
ATOM 694 N N . PRO A 1 88 ? 15.816 5.989 1.413 1.00 81.44 88 PRO A N 1
ATOM 695 C CA . PRO A 1 88 ? 17.158 5.896 0.824 1.00 81.44 88 PRO A CA 1
ATOM 696 C C . PRO A 1 88 ? 17.328 4.709 -0.134 1.00 81.44 88 PRO A C 1
ATOM 698 O O . PRO A 1 88 ? 18.013 4.816 -1.154 1.00 81.44 88 PRO A O 1
ATOM 701 N N . THR A 1 89 ? 16.698 3.572 0.175 1.00 84.19 89 THR A N 1
ATOM 702 C CA . THR A 1 89 ? 16.721 2.388 -0.692 1.00 84.19 89 THR A CA 1
ATOM 703 C C . THR A 1 89 ? 15.994 2.645 -2.009 1.00 84.19 89 THR A C 1
ATOM 705 O O . THR A 1 89 ? 16.519 2.312 -3.068 1.00 84.19 89 THR A O 1
ATOM 708 N N . LEU A 1 90 ? 14.828 3.290 -1.964 1.00 87.25 90 LEU A N 1
ATOM 709 C CA . LEU A 1 90 ? 14.051 3.658 -3.142 1.00 87.25 90 LEU A CA 1
ATOM 710 C C . LEU A 1 90 ? 14.821 4.654 -4.004 1.00 87.25 90 LEU A C 1
ATOM 712 O O . LEU A 1 90 ? 14.966 4.428 -5.200 1.00 87.25 90 LEU A O 1
ATOM 716 N N . LEU A 1 91 ? 15.375 5.713 -3.407 1.00 89.12 91 LEU A N 1
ATOM 717 C CA . LEU A 1 91 ? 16.106 6.736 -4.155 1.00 89.12 91 LEU A CA 1
ATOM 718 C C . LEU A 1 91 ? 17.316 6.143 -4.888 1.00 89.12 91 LEU A C 1
ATOM 720 O O . LEU A 1 91 ? 17.509 6.388 -6.076 1.00 89.12 91 LEU A O 1
ATOM 724 N N . THR A 1 92 ? 18.111 5.321 -4.204 1.00 90.75 92 THR A N 1
ATOM 725 C CA . THR A 1 92 ? 19.275 4.668 -4.821 1.00 90.75 92 THR A CA 1
ATOM 726 C C . THR A 1 92 ? 18.868 3.660 -5.894 1.00 90.75 92 THR A C 1
ATOM 728 O O . THR A 1 92 ? 19.466 3.653 -6.969 1.00 90.75 92 THR A O 1
ATOM 731 N N . ALA A 1 93 ? 17.825 2.858 -5.660 1.00 91.81 93 ALA A N 1
ATOM 732 C CA . ALA A 1 93 ? 17.304 1.926 -6.656 1.00 91.81 93 ALA A CA 1
ATOM 733 C C . ALA A 1 93 ? 16.758 2.651 -7.897 1.00 91.81 93 ALA A C 1
ATOM 735 O O . ALA A 1 93 ? 17.023 2.209 -9.015 1.00 91.81 93 ALA A O 1
ATOM 736 N N . VAL A 1 94 ? 16.073 3.788 -7.718 1.00 93.75 94 VAL A N 1
ATOM 737 C CA . VAL A 1 94 ? 15.599 4.650 -8.812 1.00 93.75 94 VAL A CA 1
ATOM 738 C C . VAL A 1 94 ? 16.767 5.193 -9.633 1.00 93.75 94 VAL A C 1
ATOM 740 O O . VAL A 1 94 ? 16.722 5.145 -10.862 1.00 93.75 94 VAL A O 1
ATOM 743 N N . MET A 1 95 ? 17.835 5.667 -8.990 1.00 94.25 95 MET A N 1
ATOM 744 C CA . MET A 1 95 ? 19.005 6.180 -9.713 1.00 94.25 95 MET A CA 1
ATOM 745 C C . MET A 1 95 ? 19.697 5.076 -10.520 1.00 94.25 95 MET A C 1
ATOM 747 O O . MET A 1 95 ? 19.971 5.256 -11.706 1.00 94.25 95 MET A O 1
ATOM 751 N N . VAL A 1 96 ? 19.918 3.907 -9.909 1.00 95.56 96 VAL A N 1
ATOM 752 C CA . VAL A 1 96 ? 20.573 2.766 -10.567 1.00 95.56 96 VAL A CA 1
ATOM 753 C C . VAL A 1 96 ? 19.742 2.245 -11.741 1.00 95.56 96 VAL A C 1
ATOM 755 O O . VAL A 1 96 ? 20.288 2.040 -12.823 1.00 95.56 96 VAL A O 1
ATOM 758 N N . THR A 1 97 ? 18.427 2.075 -11.571 1.00 94.81 97 THR A N 1
ATOM 759 C CA . THR A 1 97 ? 17.565 1.590 -12.662 1.00 94.81 97 THR A CA 1
ATOM 760 C C . THR A 1 97 ? 17.418 2.609 -13.795 1.00 94.81 97 THR A C 1
ATOM 762 O O . THR A 1 97 ? 17.406 2.224 -14.963 1.00 94.81 97 THR A O 1
ATOM 765 N N . SER A 1 98 ? 17.389 3.912 -13.485 1.00 93.75 98 SER A N 1
ATOM 766 C CA . SER A 1 98 ? 17.315 4.965 -14.509 1.00 93.75 98 SER A CA 1
ATOM 767 C C . SER A 1 98 ? 18.587 4.991 -15.359 1.00 93.75 98 SER A C 1
ATOM 769 O O . SER A 1 98 ? 18.512 5.003 -16.586 1.00 93.75 98 SER A O 1
ATOM 771 N N . LEU A 1 99 ? 19.759 4.915 -14.715 1.00 95.88 99 LEU A N 1
ATOM 772 C CA . LEU A 1 99 ? 21.040 4.800 -15.414 1.00 95.88 99 LEU A CA 1
ATOM 773 C C . LEU A 1 99 ? 21.098 3.532 -16.270 1.00 95.88 99 LEU A C 1
ATOM 775 O O . LEU A 1 99 ? 21.491 3.601 -17.433 1.00 95.88 99 LEU A O 1
ATOM 779 N N . TRP A 1 100 ? 20.677 2.390 -15.722 1.00 96.44 100 TRP A N 1
ATOM 780 C CA . TRP A 1 100 ? 20.641 1.123 -16.451 1.00 96.44 100 TRP A CA 1
ATOM 781 C C . TRP A 1 100 ? 19.746 1.195 -17.692 1.00 96.44 100 TRP A C 1
ATOM 783 O O . TRP A 1 100 ? 20.199 0.890 -18.794 1.00 96.44 100 TRP A O 1
ATOM 793 N N . GLY A 1 101 ? 18.499 1.640 -17.526 1.00 93.31 101 GLY A N 1
ATOM 794 C CA . GLY A 1 101 ? 17.508 1.691 -18.598 1.00 93.31 101 GLY A CA 1
ATOM 795 C C . GLY A 1 101 ? 17.949 2.570 -19.763 1.00 93.31 101 GLY A C 1
ATOM 796 O O . GLY A 1 101 ? 17.858 2.146 -20.912 1.00 93.31 101 GLY A O 1
ATOM 797 N N . VAL A 1 102 ? 18.497 3.755 -19.479 1.00 94.19 102 VAL A N 1
ATOM 798 C CA . VAL A 1 102 ? 18.992 4.665 -20.525 1.00 94.19 102 VAL A CA 1
ATOM 799 C C . VAL A 1 102 ? 20.195 4.069 -21.253 1.00 94.19 102 VAL A C 1
ATOM 801 O O . VAL A 1 102 ? 20.216 4.071 -22.481 1.00 94.19 102 VAL A O 1
ATOM 804 N N . ASN A 1 103 ? 21.166 3.495 -20.531 1.00 94.50 103 ASN A N 1
ATOM 805 C CA . ASN A 1 103 ? 22.334 2.870 -21.162 1.00 94.50 103 ASN A CA 1
ATOM 806 C C . ASN A 1 103 ? 21.942 1.673 -22.036 1.00 94.50 103 ASN A C 1
ATOM 808 O O . ASN A 1 103 ? 22.442 1.545 -23.152 1.00 94.50 103 ASN A O 1
ATOM 812 N N . MET A 1 104 ? 21.031 0.819 -21.563 1.00 94.69 104 MET A N 1
ATOM 813 C CA . MET A 1 104 ? 20.525 -0.304 -22.357 1.00 94.69 104 MET A CA 1
ATOM 814 C C . MET A 1 104 ? 19.713 0.171 -23.561 1.00 94.69 104 MET A C 1
ATOM 816 O O . MET A 1 104 ? 19.814 -0.426 -24.629 1.00 94.69 104 MET A O 1
ATOM 820 N N . SER A 1 105 ? 18.956 1.260 -23.416 1.00 93.12 105 SER A N 1
ATOM 821 C CA . SER A 1 105 ? 18.232 1.861 -24.532 1.00 93.12 105 SER A CA 1
ATOM 822 C C . SER A 1 105 ? 19.179 2.349 -25.619 1.00 93.12 105 SER A C 1
ATOM 824 O O . SER A 1 105 ? 19.049 1.936 -26.767 1.00 93.12 105 SER A O 1
ATOM 826 N N . VAL A 1 106 ? 20.190 3.144 -25.257 1.00 93.62 106 VAL A N 1
ATOM 827 C CA . VAL A 1 106 ? 21.199 3.651 -26.199 1.00 93.62 106 VAL A CA 1
ATOM 828 C C . VAL A 1 106 ? 21.981 2.502 -26.844 1.00 93.62 106 VAL A C 1
ATOM 830 O O . VAL A 1 106 ? 22.170 2.495 -28.058 1.00 93.62 106 VAL A O 1
ATOM 833 N N . ALA A 1 107 ? 22.372 1.486 -26.069 1.00 92.75 107 ALA A N 1
ATOM 834 C CA . ALA A 1 107 ? 23.057 0.302 -26.592 1.00 92.75 107 ALA A CA 1
ATOM 835 C C . ALA A 1 107 ? 22.197 -0.501 -27.589 1.00 92.75 107 ALA A C 1
ATOM 837 O O . ALA A 1 107 ? 22.734 -1.117 -28.507 1.00 92.75 107 ALA A O 1
ATOM 838 N N . ALA A 1 108 ? 20.872 -0.474 -27.433 1.00 91.88 108 ALA A N 1
ATOM 839 C CA . ALA A 1 108 ? 19.914 -1.111 -28.332 1.00 91.88 108 ALA A CA 1
ATOM 840 C C . ALA A 1 108 ? 19.479 -0.217 -29.514 1.00 91.88 108 ALA A C 1
ATOM 842 O O . ALA A 1 108 ? 18.558 -0.586 -30.243 1.00 91.88 108 ALA A O 1
ATOM 843 N N . GLY A 1 109 ? 20.116 0.945 -29.713 1.00 90.75 109 GLY A N 1
ATOM 844 C CA . GLY A 1 109 ? 19.807 1.884 -30.798 1.00 90.75 109 GLY A CA 1
ATOM 845 C C . GLY A 1 109 ? 18.736 2.932 -30.469 1.00 90.75 109 GLY A C 1
ATOM 846 O O . GLY A 1 109 ? 18.214 3.571 -31.378 1.00 90.75 109 GLY A O 1
ATOM 847 N N . GLY A 1 110 ? 18.386 3.101 -29.193 1.00 90.56 110 GLY A N 1
ATOM 848 C CA . GLY A 1 110 ? 17.529 4.180 -28.696 1.00 90.56 110 GLY A CA 1
ATOM 849 C C . GLY A 1 110 ? 18.238 5.539 -28.648 1.00 90.56 110 GLY A C 1
ATOM 850 O O . GLY A 1 110 ? 19.433 5.653 -28.930 1.00 90.56 110 GLY A O 1
ATOM 851 N N . GLN A 1 111 ? 17.500 6.586 -28.276 1.00 89.62 111 GLN A N 1
ATOM 852 C CA . GLN A 1 111 ? 18.031 7.952 -28.256 1.00 89.62 111 GLN A CA 1
ATOM 853 C C . GLN A 1 111 ? 18.712 8.295 -26.928 1.00 89.62 111 GLN A C 1
ATOM 855 O O . GLN A 1 111 ? 18.249 7.923 -25.848 1.00 89.62 111 GLN A O 1
ATOM 860 N N . ALA A 1 112 ? 19.822 9.033 -27.016 1.00 89.94 112 ALA A N 1
ATOM 861 C CA . ALA A 1 112 ? 20.431 9.663 -25.853 1.00 89.94 112 ALA A CA 1
ATOM 862 C C . ALA A 1 112 ? 19.545 10.816 -25.369 1.00 89.94 112 ALA A C 1
ATOM 864 O O . ALA A 1 112 ? 18.927 11.508 -26.176 1.00 89.94 112 ALA A O 1
ATOM 865 N N . ILE A 1 113 ? 19.515 11.021 -24.056 1.00 91.94 113 ILE A N 1
ATOM 866 C CA . ILE A 1 113 ? 18.655 12.023 -23.434 1.00 91.94 113 ILE A CA 1
ATOM 867 C C . ILE A 1 113 ? 19.444 13.231 -22.934 1.00 91.94 113 ILE A C 1
ATOM 869 O O . ILE A 1 113 ? 20.582 13.106 -22.472 1.00 91.94 113 ILE A O 1
ATOM 873 N N . ASP A 1 114 ? 18.820 14.401 -23.021 1.00 93.19 114 ASP A N 1
ATOM 874 C CA . ASP A 1 114 ? 19.356 15.659 -22.518 1.00 93.19 114 ASP A CA 1
ATOM 875 C C . ASP A 1 114 ? 19.175 15.812 -20.992 1.00 93.19 114 ASP A C 1
ATOM 877 O O . ASP A 1 114 ? 18.588 14.971 -20.304 1.00 93.19 114 ASP A O 1
ATOM 881 N N . ALA A 1 115 ? 19.699 16.907 -20.436 1.00 93.06 115 ALA A N 1
ATOM 882 C CA . ALA A 1 115 ? 19.637 17.170 -18.999 1.00 93.06 115 ALA A CA 1
ATOM 883 C C . ALA A 1 115 ? 18.200 17.321 -18.466 1.00 93.06 115 ALA A C 1
ATOM 885 O O . ALA A 1 115 ? 17.922 16.917 -17.337 1.00 93.06 115 ALA A O 1
ATOM 886 N N . MET A 1 116 ? 17.280 17.886 -19.252 1.00 92.56 116 MET A N 1
ATOM 887 C CA . MET A 1 116 ? 15.892 18.077 -18.828 1.00 92.56 116 MET A CA 1
ATOM 888 C C . MET A 1 116 ? 15.134 16.747 -18.839 1.00 92.56 116 MET A C 1
ATOM 890 O O . MET A 1 116 ? 14.410 16.436 -17.894 1.00 92.56 116 MET A O 1
ATOM 894 N N . GLN A 1 117 ? 15.349 15.930 -19.865 1.00 91.56 117 GLN A N 1
ATOM 895 C CA . GLN A 1 117 ? 14.798 14.585 -19.984 1.00 91.56 117 GLN A CA 1
ATOM 896 C C . GLN A 1 117 ? 15.292 13.677 -18.852 1.00 91.56 117 GLN A C 1
ATOM 898 O O . GLN A 1 117 ? 14.499 12.923 -18.291 1.00 91.56 117 GLN A O 1
ATOM 903 N N . TRP A 1 118 ? 16.555 13.805 -18.425 1.00 93.56 118 TRP A N 1
ATOM 904 C CA . TRP A 1 118 ? 17.051 13.144 -17.210 1.00 93.56 118 TRP A CA 1
ATOM 905 C C . TRP A 1 118 ? 16.263 13.544 -15.960 1.00 93.56 118 TRP A C 1
ATOM 907 O O . TRP A 1 118 ? 15.861 12.676 -15.182 1.00 93.56 118 TRP A O 1
ATOM 917 N N . VAL A 1 119 ? 16.019 14.843 -15.763 1.00 93.06 119 VAL A N 1
ATOM 918 C CA . VAL A 1 119 ? 15.247 15.345 -14.615 1.00 93.06 119 VAL A CA 1
ATOM 919 C C . VAL A 1 119 ? 13.819 14.803 -14.644 1.00 93.06 119 VAL A C 1
ATOM 921 O O . VAL A 1 119 ? 13.331 14.316 -13.624 1.00 93.06 119 VAL A O 1
ATOM 924 N N . GLN A 1 120 ? 13.163 14.834 -15.803 1.00 91.88 120 GLN A N 1
ATOM 925 C CA . GLN A 1 120 ? 11.803 14.321 -15.979 1.00 91.88 120 GLN A CA 1
ATOM 926 C C . GLN A 1 120 ? 11.723 12.810 -15.736 1.00 91.88 120 GLN A C 1
ATOM 928 O O . GLN A 1 120 ? 10.833 12.359 -15.016 1.00 91.88 120 GLN A O 1
ATOM 933 N N . LEU A 1 121 ? 12.678 12.042 -16.269 1.00 92.25 121 LEU A N 1
ATOM 934 C CA . LEU A 1 121 ? 12.785 10.596 -16.075 1.00 92.25 121 LEU A CA 1
ATOM 935 C C . LEU A 1 121 ? 12.908 10.241 -14.591 1.00 92.25 121 LEU A C 1
ATOM 937 O O . LEU A 1 121 ? 12.158 9.409 -14.079 1.00 92.25 121 LEU A O 1
ATOM 941 N N . ILE A 1 122 ? 13.839 10.890 -13.890 1.00 92.88 122 ILE A N 1
ATOM 942 C CA . ILE A 1 122 ? 14.073 10.645 -12.466 1.00 92.88 122 ILE A CA 1
ATOM 943 C C . ILE A 1 122 ? 12.847 11.061 -11.650 1.00 92.88 122 ILE A C 1
ATOM 945 O O . ILE A 1 122 ? 12.407 10.299 -10.792 1.00 92.88 122 ILE A O 1
ATOM 949 N N . ALA A 1 123 ? 12.266 12.232 -11.924 1.00 92.25 123 ALA A N 1
ATOM 950 C CA . ALA A 1 123 ? 11.079 12.711 -11.222 1.00 92.25 123 ALA A CA 1
ATOM 951 C C . ALA A 1 123 ? 9.892 11.752 -11.395 1.00 92.25 123 ALA A C 1
ATOM 953 O O . ALA A 1 123 ? 9.258 11.379 -10.406 1.00 92.25 123 ALA A O 1
ATOM 954 N N . PHE A 1 124 ? 9.635 11.300 -12.627 1.00 93.19 124 PHE A N 1
ATOM 955 C CA . PHE A 1 124 ? 8.610 10.301 -12.910 1.00 93.19 124 PHE A CA 1
ATOM 956 C C . PHE A 1 124 ? 8.876 9.008 -12.134 1.00 93.19 124 PHE A C 1
ATOM 958 O O . PHE A 1 124 ? 7.992 8.545 -11.419 1.00 93.19 124 PHE A O 1
ATOM 965 N N . ASN A 1 125 ? 10.096 8.465 -12.201 1.00 93.62 125 ASN A N 1
ATOM 966 C CA . ASN A 1 125 ? 10.457 7.217 -11.523 1.00 93.62 125 ASN A CA 1
ATOM 967 C C . ASN A 1 125 ? 10.326 7.320 -9.999 1.00 93.62 125 ASN A C 1
ATOM 969 O O . ASN A 1 125 ? 9.836 6.385 -9.372 1.00 93.62 125 ASN A O 1
ATOM 973 N N . ILE A 1 126 ? 10.705 8.452 -9.394 1.00 92.88 126 ILE A N 1
ATOM 974 C CA . ILE A 1 126 ? 10.511 8.691 -7.957 1.00 92.88 126 ILE A CA 1
ATOM 975 C C . ILE A 1 126 ? 9.023 8.638 -7.617 1.00 92.88 126 ILE A C 1
ATOM 977 O O . ILE A 1 126 ? 8.629 7.859 -6.752 1.00 92.88 126 ILE A O 1
ATOM 981 N N . VAL A 1 127 ? 8.193 9.433 -8.299 1.00 92.25 127 VAL A N 1
ATOM 982 C CA . VAL A 1 127 ? 6.746 9.473 -8.035 1.00 92.25 127 VAL A CA 1
ATOM 983 C C . VAL A 1 127 ? 6.130 8.092 -8.240 1.00 92.25 127 VAL A C 1
ATOM 985 O O . VAL A 1 127 ? 5.376 7.616 -7.395 1.00 92.25 127 VAL A O 1
ATOM 988 N N . PHE A 1 128 ? 6.496 7.419 -9.328 1.00 92.69 128 PHE A N 1
ATOM 989 C CA . PHE A 1 128 ? 5.974 6.111 -9.685 1.00 92.69 128 PHE A CA 1
ATOM 990 C C . PHE A 1 128 ? 6.333 5.039 -8.647 1.00 92.69 128 PHE A C 1
ATOM 992 O O . PHE A 1 128 ? 5.460 4.305 -8.179 1.00 92.69 128 PHE A O 1
ATOM 999 N N . CYS A 1 129 ? 7.594 4.989 -8.213 1.00 92.00 129 CYS A N 1
ATOM 1000 C CA . CYS A 1 129 ? 8.035 4.069 -7.168 1.00 92.00 129 CYS A CA 1
ATOM 1001 C C . CYS A 1 129 ? 7.401 4.390 -5.810 1.00 92.00 129 CYS A C 1
ATOM 1003 O O . CYS A 1 129 ? 7.020 3.461 -5.100 1.00 92.00 129 CYS A O 1
ATOM 1005 N N . VAL A 1 130 ? 7.230 5.671 -5.461 1.00 90.00 130 VAL A N 1
ATOM 1006 C CA . VAL A 1 130 ? 6.540 6.083 -4.227 1.00 90.00 130 VAL A CA 1
ATOM 1007 C C . VAL A 1 130 ? 5.088 5.613 -4.239 1.00 90.00 130 VAL A C 1
ATOM 1009 O O . VAL A 1 130 ? 4.625 5.055 -3.250 1.00 90.00 130 VAL A O 1
ATOM 1012 N N . VAL A 1 131 ? 4.372 5.772 -5.356 1.00 90.56 131 VAL A N 1
ATOM 1013 C CA . VAL A 1 131 ? 2.998 5.260 -5.493 1.00 90.56 131 VAL A CA 1
ATOM 1014 C C . VAL A 1 131 ? 2.968 3.740 -5.325 1.00 90.56 131 VAL A C 1
ATOM 1016 O O . VAL A 1 131 ? 2.161 3.232 -4.545 1.00 90.56 131 VAL A O 1
ATOM 1019 N N . GLY A 1 132 ? 3.865 3.013 -5.996 1.00 89.94 132 GLY A N 1
ATOM 1020 C CA . GLY A 1 132 ? 3.968 1.558 -5.860 1.00 89.94 132 GLY A CA 1
ATOM 1021 C C . GLY A 1 132 ? 4.244 1.115 -4.419 1.00 89.94 132 GLY A C 1
ATOM 1022 O O . GLY A 1 132 ? 3.603 0.188 -3.920 1.00 89.94 132 GLY A O 1
ATOM 1023 N N . GLU A 1 133 ? 5.142 1.811 -3.720 1.00 90.00 133 GLU A N 1
ATOM 1024 C CA . GLU A 1 133 ? 5.438 1.551 -2.313 1.00 90.00 133 GLU A CA 1
ATOM 1025 C C . GLU A 1 133 ? 4.238 1.851 -1.412 1.00 90.00 133 GLU A C 1
ATOM 1027 O O . GLU A 1 133 ? 3.901 1.032 -0.560 1.00 90.00 133 GLU A O 1
ATOM 1032 N N . LEU A 1 134 ? 3.552 2.978 -1.611 1.00 87.31 134 LEU A N 1
ATOM 1033 C CA . LEU A 1 134 ? 2.360 3.325 -0.839 1.00 87.31 134 LEU A CA 1
ATOM 1034 C C . LEU A 1 134 ? 1.258 2.281 -1.020 1.00 87.31 134 LEU A C 1
ATOM 1036 O O . LEU A 1 134 ? 0.616 1.908 -0.037 1.00 87.31 134 LEU A O 1
ATOM 1040 N N . VAL A 1 135 ? 1.060 1.768 -2.237 1.00 88.50 135 VAL A N 1
ATOM 1041 C CA . VAL A 1 135 ? 0.086 0.699 -2.499 1.00 88.50 135 VAL A CA 1
ATOM 1042 C C . VAL A 1 135 ? 0.489 -0.591 -1.783 1.00 88.50 135 VAL A C 1
ATOM 1044 O O . VAL A 1 135 ? -0.333 -1.187 -1.082 1.00 88.50 135 VAL A O 1
ATOM 1047 N N . LEU A 1 136 ? 1.756 -1.000 -1.906 1.00 88.12 136 LEU A N 1
ATOM 1048 C CA . LEU A 1 136 ? 2.294 -2.169 -1.210 1.00 88.12 136 LEU A CA 1
ATOM 1049 C C . LEU A 1 136 ? 2.098 -2.045 0.304 1.00 88.12 136 LEU A C 1
ATOM 1051 O O . LEU A 1 136 ? 1.526 -2.934 0.935 1.00 88.12 136 LEU A O 1
ATOM 1055 N N . ALA A 1 137 ? 2.550 -0.933 0.872 1.00 82.88 137 ALA A N 1
ATOM 1056 C CA . ALA A 1 137 ? 2.580 -0.704 2.302 1.00 82.88 137 ALA A CA 1
ATOM 1057 C C . ALA A 1 137 ? 1.182 -0.492 2.889 1.00 82.88 137 ALA A C 1
ATOM 1059 O O . ALA A 1 137 ? 0.959 -0.880 4.030 1.00 82.88 137 ALA A O 1
ATOM 1060 N N . SER A 1 138 ? 0.241 0.097 2.148 1.00 80.12 138 SER A N 1
ATOM 1061 C CA . SER A 1 138 ? -1.096 0.412 2.675 1.00 80.12 138 SER A CA 1
ATOM 1062 C C . SER A 1 138 ? -2.101 -0.720 2.481 1.00 80.12 138 SER A C 1
ATOM 1064 O O . SER A 1 138 ? -2.973 -0.896 3.322 1.00 80.12 138 SER A O 1
ATOM 1066 N N . PHE A 1 139 ? -1.997 -1.494 1.396 1.00 82.25 139 PHE A N 1
ATOM 1067 C CA . PHE A 1 139 ? -3.038 -2.468 1.037 1.00 82.25 139 PHE A CA 1
ATOM 1068 C C . PHE A 1 139 ? -2.569 -3.917 1.033 1.00 82.25 139 PHE A C 1
ATOM 1070 O O . PHE A 1 139 ? -3.366 -4.824 1.277 1.00 82.25 139 PHE A O 1
ATOM 1077 N N . LEU A 1 140 ? -1.298 -4.161 0.715 1.00 84.69 140 LEU A N 1
ATOM 1078 C CA . LEU A 1 140 ? -0.822 -5.520 0.474 1.00 84.69 140 LEU A CA 1
ATOM 1079 C C . LEU A 1 140 ? -0.042 -6.070 1.661 1.00 84.69 140 LEU A C 1
ATOM 1081 O O . LEU A 1 140 ? -0.148 -7.260 1.934 1.00 84.69 140 LEU A O 1
ATOM 1085 N N . ILE A 1 141 ? 0.696 -5.237 2.399 1.00 82.19 141 ILE A N 1
ATOM 1086 C CA . ILE A 1 141 ? 1.597 -5.728 3.444 1.00 82.19 141 ILE A CA 1
ATOM 1087 C C . ILE A 1 141 ? 0.864 -6.478 4.556 1.00 82.19 141 ILE A C 1
ATOM 1089 O O . ILE A 1 141 ? 1.351 -7.516 4.985 1.00 82.19 141 ILE A O 1
ATOM 1093 N N . GLU A 1 142 ? -0.321 -6.018 4.972 1.00 78.00 142 GLU A N 1
ATOM 1094 C CA . GLU A 1 142 ? -1.127 -6.695 5.996 1.00 78.00 142 GLU A CA 1
ATOM 1095 C C . GLU A 1 142 ? -1.607 -8.069 5.519 1.00 78.00 142 GLU A C 1
ATOM 1097 O O . GLU A 1 142 ? -1.539 -9.043 6.266 1.00 78.00 142 GLU A O 1
ATOM 1102 N N . ARG A 1 143 ? -2.028 -8.170 4.252 1.00 82.00 143 ARG A N 1
ATOM 1103 C CA . ARG A 1 143 ? -2.492 -9.427 3.647 1.00 82.00 143 ARG A CA 1
ATOM 1104 C C . ARG A 1 143 ? -1.350 -10.415 3.454 1.00 82.00 143 ARG A C 1
ATOM 1106 O O . ARG A 1 143 ? -1.438 -11.553 3.902 1.00 82.00 143 ARG A O 1
ATOM 1113 N N . ILE A 1 144 ? -0.252 -9.954 2.854 1.00 82.19 144 ILE A N 1
ATOM 1114 C CA . ILE A 1 144 ? 0.957 -10.761 2.672 1.00 82.19 144 ILE A CA 1
ATOM 1115 C C . ILE A 1 144 ? 1.457 -11.218 4.051 1.00 82.19 144 ILE A C 1
ATOM 1117 O O . ILE A 1 144 ? 1.830 -12.378 4.208 1.00 82.19 144 ILE A O 1
ATOM 1121 N N . ALA A 1 145 ? 1.416 -10.354 5.071 1.00 77.12 145 ALA A N 1
ATOM 1122 C CA . ALA A 1 145 ? 1.832 -10.699 6.425 1.00 77.12 145 ALA A CA 1
ATOM 1123 C C . ALA A 1 145 ? 0.944 -11.740 7.104 1.00 77.12 145 ALA A C 1
ATOM 1125 O O . ALA A 1 145 ? 1.480 -12.663 7.718 1.00 77.12 145 ALA A O 1
ATOM 1126 N N . ALA A 1 146 ? -0.375 -11.645 6.941 1.00 74.56 146 ALA A N 1
ATOM 1127 C CA . ALA A 1 146 ? -1.308 -12.637 7.463 1.00 74.56 146 ALA A CA 1
ATOM 1128 C C . ALA A 1 146 ? -1.052 -14.044 6.886 1.00 74.56 146 ALA A C 1
ATOM 1130 O O . ALA A 1 146 ? -1.081 -15.020 7.631 1.00 74.56 146 ALA A O 1
ATOM 1131 N N . GLU A 1 147 ? -0.744 -14.152 5.590 1.00 76.19 147 GLU A N 1
ATOM 1132 C CA . GLU A 1 147 ? -0.580 -15.444 4.896 1.00 76.19 147 GLU A CA 1
ATOM 1133 C C . GLU A 1 147 ? 0.813 -16.073 5.065 1.00 76.19 147 GLU A C 1
ATOM 1135 O O . GLU A 1 147 ? 0.977 -17.288 4.975 1.00 76.19 147 GLU A O 1
ATOM 1140 N N . THR A 1 148 ? 1.834 -15.265 5.338 1.00 67.12 148 THR A N 1
ATOM 1141 C CA . THR A 1 148 ? 3.231 -15.727 5.461 1.00 67.12 148 THR A CA 1
ATOM 1142 C C . THR A 1 148 ? 3.716 -15.829 6.912 1.00 67.12 148 THR A C 1
ATOM 1144 O O . THR A 1 148 ? 4.864 -16.215 7.143 1.00 67.12 148 THR A O 1
ATOM 1147 N N . GLY A 1 149 ? 2.862 -15.499 7.890 1.00 59.50 149 GLY A N 1
ATOM 1148 C CA . GLY A 1 149 ? 3.196 -15.501 9.320 1.00 59.50 149 GLY A CA 1
ATOM 1149 C C . GLY A 1 149 ? 4.023 -14.290 9.774 1.00 59.50 149 GLY A C 1
ATOM 1150 O O . GLY A 1 149 ? 4.704 -14.354 10.800 1.00 59.50 149 GLY A O 1
ATOM 1151 N N . MET A 1 150 ? 4.000 -13.188 9.017 1.00 63.50 150 MET A N 1
ATOM 1152 C CA . MET A 1 150 ? 4.776 -11.978 9.314 1.00 63.50 150 MET A CA 1
ATOM 1153 C C . MET A 1 150 ? 4.038 -11.047 10.283 1.00 63.50 150 MET A C 1
ATOM 1155 O O . MET A 1 150 ? 2.813 -11.047 10.376 1.00 63.50 150 MET A O 1
ATOM 1159 N N . LYS A 1 151 ? 4.790 -10.196 10.994 1.00 63.81 151 LYS A N 1
ATOM 1160 C CA . LYS A 1 15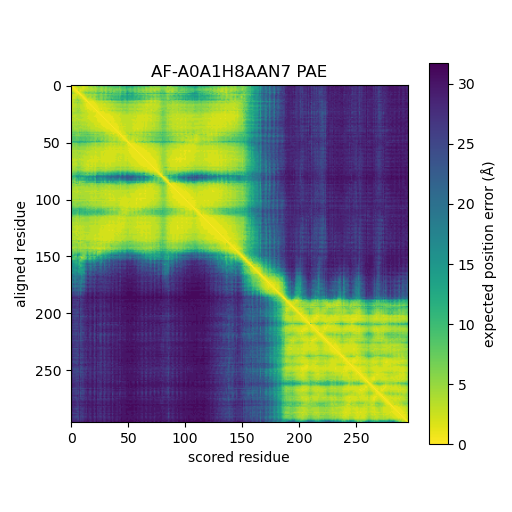1 ? 4.230 -9.141 11.854 1.00 63.81 151 LYS A CA 1
ATOM 1161 C C . LYS A 1 151 ? 4.394 -7.780 11.177 1.00 63.81 151 LYS A C 1
ATOM 1163 O O . LYS A 1 151 ? 5.468 -7.183 11.252 1.00 63.81 151 LYS A O 1
ATOM 1168 N N . ALA A 1 152 ? 3.334 -7.298 10.531 1.00 59.91 152 ALA A N 1
ATOM 1169 C CA . ALA A 1 152 ? 3.209 -5.899 10.126 1.00 59.91 152 ALA A CA 1
ATOM 1170 C C . ALA A 1 152 ? 2.669 -5.084 11.311 1.00 59.91 152 ALA A C 1
ATOM 1172 O O . ALA A 1 152 ? 1.742 -5.530 11.990 1.00 59.91 152 ALA A O 1
ATOM 1173 N N . ARG A 1 153 ? 3.268 -3.924 11.607 1.00 63.62 153 ARG A N 1
ATOM 1174 C CA . ARG A 1 153 ? 2.815 -3.047 12.700 1.00 63.62 153 ARG A CA 1
ATOM 1175 C C . ARG A 1 153 ? 2.555 -1.630 12.172 1.00 63.62 153 ARG A C 1
ATOM 1177 O O . ARG A 1 153 ? 3.487 -1.043 11.620 1.00 63.62 153 ARG A O 1
ATOM 1184 N N . PRO A 1 154 ? 1.338 -1.081 12.338 1.00 57.62 154 PRO A N 1
ATOM 1185 C CA . PRO A 1 154 ? 1.058 0.318 12.015 1.00 57.62 154 PRO A CA 1
ATOM 1186 C C . PRO A 1 154 ? 1.678 1.267 13.059 1.00 57.62 154 PRO A C 1
ATOM 1188 O O . PRO A 1 154 ? 1.836 0.881 14.218 1.00 57.62 154 PRO A O 1
ATOM 1191 N N . ILE A 1 155 ? 1.973 2.522 12.680 1.00 51.78 155 ILE A N 1
ATOM 1192 C CA . ILE A 1 155 ? 2.614 3.556 13.535 1.00 51.78 155 ILE A CA 1
ATOM 1193 C C . ILE A 1 155 ? 1.967 3.680 14.924 1.00 51.78 155 ILE A C 1
ATOM 1195 O O . ILE A 1 155 ? 2.666 3.796 15.931 1.00 51.78 155 ILE A O 1
ATOM 1199 N N . LEU A 1 156 ? 0.631 3.626 14.994 1.00 48.44 156 LEU A N 1
ATOM 1200 C CA . LEU A 1 156 ? -0.120 3.714 16.254 1.00 48.44 156 LEU A CA 1
ATOM 1201 C C . LEU A 1 156 ? 0.357 2.686 17.296 1.00 48.44 156 LEU A C 1
ATOM 1203 O O . LEU A 1 156 ? 0.336 2.975 18.490 1.00 48.44 156 LEU A O 1
ATOM 1207 N N . ALA A 1 157 ? 0.845 1.524 16.850 1.00 49.88 157 ALA A N 1
ATOM 1208 C CA . ALA A 1 157 ? 1.354 0.479 17.728 1.00 49.88 157 ALA A CA 1
ATOM 1209 C C . ALA A 1 157 ? 2.737 0.812 18.322 1.00 49.88 157 ALA A C 1
ATOM 1211 O O . ALA A 1 157 ? 2.995 0.460 19.473 1.00 49.88 157 ALA A O 1
ATOM 1212 N N . TYR A 1 158 ? 3.616 1.508 17.587 1.00 47.53 158 TYR A N 1
ATOM 1213 C CA . TYR A 1 158 ? 4.928 1.924 18.106 1.00 47.53 158 TYR A CA 1
ATOM 1214 C C . TYR A 1 158 ? 4.773 3.021 19.160 1.00 47.53 158 TYR A C 1
ATOM 1216 O O . TYR A 1 158 ? 5.330 2.901 20.248 1.00 47.53 158 TYR A O 1
ATOM 1224 N N . GLY A 1 159 ? 3.918 4.015 18.891 1.00 53.75 159 GLY A N 1
ATOM 1225 C CA . GLY A 1 159 ? 3.572 5.045 19.873 1.00 53.75 159 GLY A CA 1
ATOM 1226 C C . GLY A 1 159 ? 3.005 4.449 21.163 1.00 53.75 159 GLY A C 1
ATOM 1227 O O . GLY A 1 159 ? 3.376 4.884 22.248 1.00 53.75 159 GLY A O 1
ATOM 1228 N N . SER A 1 160 ? 2.180 3.398 21.066 1.00 53.62 160 SER A N 1
ATOM 1229 C CA . SER A 1 160 ? 1.664 2.698 22.247 1.00 53.62 160 SER A CA 1
ATOM 1230 C C . SER A 1 160 ? 2.700 1.828 22.967 1.00 53.62 160 SER A C 1
ATOM 1232 O O . SER A 1 160 ? 2.695 1.800 24.191 1.00 53.62 160 SER A O 1
ATOM 1234 N N . GLU A 1 161 ? 3.598 1.131 22.256 1.00 54.06 161 GLU A N 1
ATOM 1235 C CA . GLU A 1 161 ? 4.624 0.282 22.888 1.00 54.06 161 GLU A CA 1
ATOM 1236 C C . GLU A 1 161 ? 5.742 1.112 23.524 1.00 54.06 161 GLU A C 1
ATOM 1238 O O . GLU A 1 161 ? 6.237 0.761 24.591 1.00 54.06 161 GLU A O 1
ATOM 1243 N N . GLU A 1 162 ? 6.159 2.203 22.884 1.00 56.38 162 GLU A N 1
ATOM 1244 C CA . GLU A 1 162 ? 7.182 3.095 23.419 1.00 56.38 162 GLU A CA 1
ATOM 1245 C C . GLU A 1 162 ? 6.623 3.903 24.593 1.00 56.38 162 GLU A C 1
ATOM 1247 O O . GLU A 1 162 ? 7.253 3.931 25.647 1.00 56.38 162 GLU A O 1
ATOM 1252 N N . ALA A 1 163 ? 5.387 4.415 24.494 1.00 54.31 163 ALA A N 1
ATOM 1253 C CA . ALA A 1 163 ? 4.682 4.975 25.648 1.00 54.31 163 ALA A CA 1
ATOM 1254 C C . ALA A 1 163 ? 4.537 3.946 26.780 1.00 54.31 163 ALA A C 1
ATOM 1256 O O . ALA A 1 163 ? 4.794 4.285 27.931 1.00 54.31 163 ALA A O 1
ATOM 1257 N N . ALA A 1 164 ? 4.218 2.682 26.472 1.00 58.84 164 ALA A N 1
ATOM 1258 C CA . ALA A 1 164 ? 4.125 1.612 27.467 1.00 58.84 164 ALA A CA 1
ATOM 1259 C C . ALA A 1 164 ? 5.468 1.284 28.143 1.00 58.84 164 ALA A C 1
ATOM 1261 O O . ALA A 1 164 ? 5.466 0.884 29.302 1.00 58.84 164 ALA A O 1
ATOM 1262 N N . ARG A 1 165 ? 6.619 1.497 27.484 1.00 61.78 165 ARG A N 1
ATOM 1263 C CA . ARG A 1 165 ? 7.939 1.376 28.140 1.00 61.78 165 ARG A CA 1
ATOM 1264 C C . ARG A 1 165 ? 8.201 2.479 29.161 1.00 61.78 165 ARG A C 1
ATOM 1266 O O . ARG A 1 165 ? 8.987 2.265 30.079 1.00 61.78 165 ARG A O 1
ATOM 1273 N N . PHE A 1 166 ? 7.572 3.641 28.996 1.00 61.16 166 PHE A N 1
ATOM 1274 C CA . PHE A 1 166 ? 7.657 4.755 29.942 1.00 61.16 166 PHE A CA 1
ATOM 1275 C C . PHE A 1 166 ? 6.569 4.706 31.023 1.00 61.16 166 PHE A C 1
ATOM 1277 O O . PHE A 1 166 ? 6.631 5.485 31.973 1.00 61.16 166 PHE A O 1
ATOM 1284 N N . VAL A 1 167 ? 5.599 3.788 30.925 1.00 64.25 167 VAL A N 1
ATOM 1285 C CA . VAL A 1 167 ? 4.649 3.522 32.010 1.00 64.25 167 VAL A CA 1
ATOM 1286 C C . VAL A 1 167 ? 5.368 2.701 33.089 1.00 64.25 167 VAL A C 1
ATOM 1288 O O . VAL A 1 167 ? 5.846 1.602 32.804 1.00 64.25 167 VAL A O 1
ATOM 1291 N N . PRO A 1 168 ? 5.454 3.192 34.339 1.00 76.00 168 PRO A N 1
ATOM 1292 C CA . PRO A 1 168 ? 6.070 2.442 35.425 1.00 76.00 168 PRO A CA 1
ATOM 1293 C C . PRO A 1 168 ? 5.393 1.072 35.614 1.00 76.00 168 PRO A C 1
ATOM 1295 O O . PRO A 1 168 ? 4.166 0.986 35.491 1.00 76.00 168 PRO A O 1
ATOM 1298 N N . PRO A 1 169 ? 6.134 0.014 35.998 1.00 70.75 169 PRO A N 1
ATOM 1299 C CA . PRO A 1 169 ? 5.560 -1.314 36.241 1.00 70.75 169 PRO A CA 1
ATOM 1300 C C . PRO A 1 169 ? 4.373 -1.270 37.215 1.00 70.75 169 PRO A C 1
ATOM 1302 O O . PRO A 1 169 ? 3.336 -1.875 36.960 1.00 70.75 169 PRO A O 1
ATOM 1305 N N . ALA A 1 170 ? 4.479 -0.436 38.255 1.00 71.50 170 ALA A N 1
ATOM 1306 C CA . ALA A 1 170 ? 3.424 -0.217 39.240 1.00 71.50 170 ALA A CA 1
ATOM 1307 C C . ALA A 1 170 ? 2.142 0.396 38.643 1.00 71.50 170 ALA A C 1
ATOM 1309 O O . ALA A 1 170 ? 1.042 0.021 39.031 1.00 71.50 170 ALA A O 1
ATOM 1310 N N . ALA A 1 171 ? 2.255 1.311 37.673 1.00 63.97 171 ALA A N 1
ATOM 1311 C CA . ALA A 1 171 ? 1.088 1.908 37.020 1.00 63.97 171 ALA A CA 1
ATOM 1312 C C . ALA A 1 171 ? 0.370 0.898 36.110 1.00 63.97 171 ALA A C 1
ATOM 1314 O O . ALA A 1 171 ? -0.856 0.913 36.017 1.00 63.97 171 ALA A O 1
ATOM 1315 N N . THR A 1 172 ? 1.125 -0.017 35.494 1.00 68.56 172 THR A N 1
ATOM 1316 C CA . THR A 1 172 ? 0.572 -1.121 34.694 1.00 68.56 172 THR A CA 1
ATOM 1317 C C . THR A 1 172 ? -0.172 -2.119 35.579 1.00 68.56 172 THR A C 1
ATOM 1319 O O . THR A 1 172 ? -1.263 -2.561 35.230 1.00 68.56 172 THR A O 1
ATOM 1322 N N . GLU A 1 173 ? 0.383 -2.433 36.748 1.00 69.56 173 GLU A N 1
ATOM 1323 C CA . GLU A 1 173 ? -0.205 -3.361 37.716 1.00 69.56 173 GLU A CA 1
ATOM 1324 C C . GLU A 1 173 ? -1.483 -2.794 38.352 1.00 69.56 173 GLU A C 1
ATOM 1326 O O . GLU A 1 173 ? -2.493 -3.491 38.443 1.00 69.56 173 GLU A O 1
ATOM 1331 N N . ILE A 1 174 ? -1.490 -1.499 38.690 1.00 72.19 174 ILE A N 1
ATOM 1332 C CA . ILE A 1 174 ? -2.680 -0.791 39.181 1.00 72.19 174 ILE A CA 1
ATOM 1333 C C . ILE A 1 174 ? -3.759 -0.726 38.093 1.00 72.19 174 ILE A C 1
ATOM 1335 O O . ILE A 1 174 ? -4.914 -1.040 38.366 1.00 72.19 174 ILE A O 1
ATOM 1339 N N . ALA A 1 175 ? -3.404 -0.378 36.852 1.00 65.81 175 ALA A N 1
ATOM 1340 C CA . ALA A 1 175 ? -4.359 -0.338 35.745 1.00 65.81 175 ALA A CA 1
ATOM 1341 C C . ALA A 1 175 ? -4.935 -1.726 35.420 1.00 65.81 175 ALA A C 1
ATOM 1343 O O . ALA A 1 175 ? -6.132 -1.843 35.173 1.00 65.81 175 ALA A O 1
ATOM 1344 N N . ALA A 1 176 ? -4.114 -2.780 35.461 1.00 68.50 176 ALA A N 1
ATOM 1345 C CA . ALA A 1 176 ? -4.560 -4.15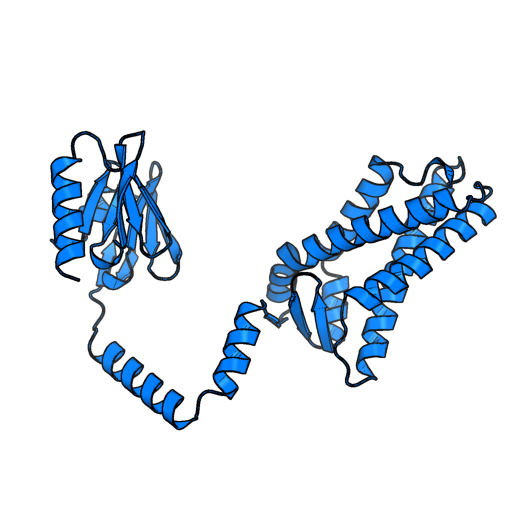6 35.267 1.00 68.50 176 ALA A CA 1
ATOM 1346 C C . ALA A 1 176 ? -5.472 -4.625 36.406 1.00 68.50 176 ALA A C 1
ATOM 1348 O O . ALA A 1 176 ? -6.480 -5.281 36.148 1.00 68.50 176 ALA A O 1
ATOM 1349 N N . LYS A 1 177 ? -5.166 -4.250 37.654 1.00 72.25 177 LYS A N 1
ATOM 1350 C CA . LYS A 1 177 ? -6.007 -4.554 38.814 1.00 72.25 177 LYS A CA 1
ATOM 1351 C C . LYS A 1 177 ? -7.353 -3.837 38.733 1.00 72.25 177 LYS A C 1
ATOM 1353 O O . LYS A 1 177 ? -8.375 -4.496 38.860 1.00 72.25 177 LYS A O 1
ATOM 1358 N N . ILE A 1 178 ? -7.356 -2.545 38.400 1.00 69.44 178 ILE A N 1
ATOM 1359 C CA . ILE A 1 178 ? -8.579 -1.759 38.176 1.00 69.44 178 ILE A CA 1
ATOM 1360 C C . ILE A 1 178 ? -9.389 -2.343 37.013 1.00 69.44 178 ILE A C 1
ATOM 1362 O O . ILE A 1 178 ? -10.594 -2.514 37.132 1.00 69.44 178 ILE A O 1
ATOM 1366 N N . ALA A 1 179 ? -8.751 -2.703 35.897 1.00 62.94 179 ALA A N 1
ATOM 1367 C CA . ALA A 1 179 ? -9.439 -3.322 34.765 1.00 62.94 179 ALA A CA 1
ATOM 1368 C C . ALA A 1 179 ? -10.028 -4.696 35.121 1.00 62.94 179 ALA A C 1
ATOM 1370 O O . ALA A 1 179 ? -11.106 -5.030 34.641 1.00 62.94 179 ALA A O 1
ATOM 1371 N N . THR A 1 180 ? -9.349 -5.469 35.973 1.00 63.94 180 THR A N 1
ATOM 1372 C CA . THR A 1 180 ? -9.821 -6.776 36.453 1.00 63.94 180 THR A CA 1
ATOM 1373 C C . THR A 1 180 ? -10.965 -6.622 37.453 1.00 63.94 180 THR A C 1
ATOM 1375 O O . THR A 1 180 ? -11.939 -7.355 37.353 1.00 63.94 180 THR A O 1
ATOM 1378 N N . GLU A 1 181 ? -10.895 -5.653 38.370 1.00 61.38 181 GLU A N 1
ATOM 1379 C CA . GLU A 1 181 ? -11.977 -5.330 39.310 1.00 61.38 181 GLU A CA 1
ATOM 1380 C C . GLU A 1 181 ? -13.214 -4.799 38.565 1.00 61.38 181 GLU A C 1
ATOM 1382 O O . GLU A 1 181 ? -14.311 -5.297 38.791 1.00 61.38 181 GLU A O 1
ATOM 1387 N N . ILE A 1 182 ? -13.040 -3.909 37.578 1.00 59.84 182 ILE A N 1
ATOM 1388 C CA . ILE A 1 182 ? -14.133 -3.425 36.715 1.00 59.84 182 ILE A CA 1
ATOM 1389 C C . ILE A 1 182 ? -14.721 -4.564 35.865 1.00 59.84 182 ILE A C 1
ATOM 1391 O O . ILE A 1 182 ? -15.937 -4.668 35.725 1.00 59.84 182 ILE A O 1
ATOM 1395 N N . ALA A 1 183 ? -13.883 -5.431 35.287 1.00 55.41 183 ALA A N 1
ATOM 1396 C CA . ALA A 1 183 ? -14.349 -6.563 34.482 1.00 55.41 183 ALA A CA 1
ATOM 1397 C C . ALA A 1 183 ? -15.024 -7.658 35.325 1.00 55.41 183 ALA A C 1
ATOM 1399 O O . ALA A 1 183 ? -15.880 -8.371 34.811 1.00 55.41 183 ALA A O 1
ATOM 1400 N N . ALA A 1 184 ? -14.655 -7.796 36.602 1.00 54.91 184 ALA A N 1
ATOM 1401 C CA . ALA A 1 184 ? -15.288 -8.724 37.534 1.00 54.91 184 ALA A CA 1
ATOM 1402 C C . ALA A 1 184 ? -16.659 -8.225 38.023 1.00 54.91 184 ALA A C 1
ATOM 1404 O O . ALA A 1 184 ? -17.512 -9.039 38.369 1.00 54.91 184 ALA A O 1
ATOM 1405 N N . GLU A 1 185 ? -16.882 -6.908 38.034 1.00 51.59 185 GLU A N 1
ATOM 1406 C CA . GLU A 1 185 ? -18.134 -6.292 38.487 1.00 51.59 185 GLU A CA 1
ATOM 1407 C C . GLU A 1 185 ? -19.193 -6.197 37.370 1.00 51.59 185 GLU A C 1
ATOM 1409 O O . GLU A 1 185 ? -20.394 -6.212 37.640 1.00 51.59 185 GLU A O 1
ATOM 1414 N N . ILE A 1 186 ? -18.773 -6.188 36.099 1.00 54.91 186 ILE A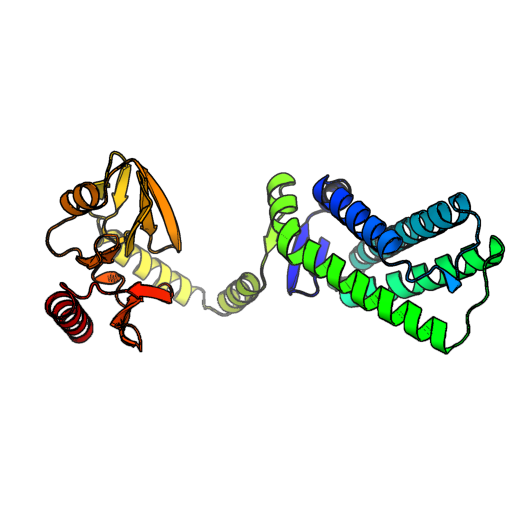 N 1
ATOM 1415 C CA . ILE A 1 186 ? -19.672 -6.198 34.939 1.00 54.91 186 ILE A CA 1
ATOM 1416 C C . ILE A 1 186 ? -19.838 -7.640 34.453 1.00 54.91 186 ILE A C 1
ATOM 1418 O O . ILE A 1 186 ? -19.123 -8.099 33.565 1.00 54.91 186 ILE A O 1
ATOM 1422 N N . VAL A 1 187 ? -20.808 -8.368 35.006 1.00 50.91 187 VAL A N 1
ATOM 1423 C CA . VAL A 1 187 ? -21.303 -9.586 34.351 1.00 50.91 187 VAL A CA 1
ATOM 1424 C C . VAL A 1 187 ? -22.031 -9.135 33.079 1.00 50.91 187 VAL A C 1
ATOM 1426 O O . VAL A 1 187 ? -23.049 -8.449 33.201 1.00 50.91 187 VAL A O 1
ATOM 1429 N N . PRO A 1 188 ? -21.541 -9.452 31.864 1.00 56.22 188 PRO A N 1
ATOM 1430 C CA . PRO A 1 188 ? -22.215 -9.023 30.649 1.00 56.22 188 PRO A CA 1
ATOM 1431 C C . PRO A 1 188 ? -23.596 -9.674 30.599 1.00 56.22 188 PRO A C 1
ATOM 1433 O O . PRO A 1 188 ? -23.726 -10.899 30.630 1.00 56.22 188 PRO A O 1
ATOM 1436 N N . GLU A 1 189 ? -24.635 -8.847 30.543 1.00 71.88 189 GLU A N 1
ATOM 1437 C CA . GLU A 1 189 ? -25.984 -9.317 30.271 1.00 71.88 189 GLU A CA 1
ATOM 1438 C C . GLU A 1 189 ? -26.012 -9.781 28.807 1.00 71.88 189 GLU A C 1
ATOM 1440 O O . GLU A 1 189 ? -25.774 -9.001 27.878 1.00 71.88 189 GLU A O 1
ATOM 1445 N N . TRP A 1 190 ? -26.207 -11.081 28.597 1.00 74.69 190 TRP A N 1
ATOM 1446 C CA . TRP A 1 190 ? -26.250 -11.682 27.267 1.00 74.69 190 TRP A CA 1
ATOM 1447 C C . TRP A 1 190 ? -27.683 -11.665 26.740 1.00 74.69 190 TRP A C 1
ATOM 1449 O O . TRP A 1 190 ? -28.585 -12.178 27.399 1.00 74.69 190 TRP A O 1
ATOM 1459 N N . ALA A 1 191 ? -27.876 -11.148 25.529 1.00 75.94 191 ALA A N 1
ATOM 1460 C CA . ALA A 1 191 ? -29.116 -11.288 24.777 1.00 75.94 191 ALA A CA 1
ATOM 1461 C C . ALA A 1 191 ? -28.912 -12.251 23.603 1.00 75.94 191 ALA A C 1
ATOM 1463 O O . ALA A 1 191 ? -27.880 -12.222 22.929 1.00 75.94 191 ALA A O 1
ATOM 1464 N N . ASP A 1 192 ? -29.905 -13.102 23.354 1.00 82.19 192 ASP A N 1
ATOM 1465 C CA . ASP A 1 192 ? -30.001 -13.864 22.110 1.00 82.19 192 ASP A CA 1
ATOM 1466 C C . ASP A 1 192 ? -30.688 -12.974 21.072 1.00 82.19 192 ASP A C 1
ATOM 1468 O O . ASP A 1 192 ? -31.883 -12.692 21.187 1.00 82.19 192 ASP A O 1
ATOM 1472 N N . ILE A 1 193 ? -29.908 -12.468 20.115 1.00 80.94 193 ILE A N 1
ATOM 1473 C CA . ILE A 1 193 ? -30.394 -11.589 19.054 1.00 80.94 193 ILE A CA 1
ATOM 1474 C C . ILE A 1 193 ? -30.364 -12.361 17.746 1.00 80.94 193 ILE A C 1
ATOM 1476 O O . ILE A 1 193 ? -29.299 -12.639 17.204 1.00 80.94 193 ILE A O 1
ATOM 1480 N N . LEU A 1 194 ? -31.543 -12.677 17.213 1.00 79.50 194 LEU A N 1
ATOM 1481 C CA . LEU A 1 194 ? -31.725 -13.399 15.951 1.00 79.50 194 LEU A CA 1
ATOM 1482 C C . LEU A 1 194 ? -30.925 -14.721 15.884 1.00 79.50 194 LEU A C 1
ATOM 1484 O O . LEU A 1 194 ? -30.493 -15.121 14.802 1.00 79.50 194 LEU A O 1
ATOM 1488 N N . GLY A 1 195 ? -30.750 -15.403 17.022 1.00 77.12 195 GLY A N 1
ATOM 1489 C CA . GLY A 1 195 ? -30.015 -16.665 17.138 1.00 77.12 195 GLY A CA 1
ATOM 1490 C C . GLY A 1 195 ? -28.532 -16.513 17.492 1.00 77.12 195 GLY A C 1
ATOM 1491 O O . GLY A 1 195 ? -27.846 -17.526 17.621 1.00 77.12 195 GLY A O 1
ATOM 1492 N N . GLU A 1 196 ? -28.030 -15.282 17.646 1.00 82.88 196 GLU A N 1
ATOM 1493 C CA . GLU A 1 196 ? -26.647 -14.992 18.026 1.00 82.88 196 GLU A CA 1
ATOM 1494 C C . GLU A 1 196 ? -26.584 -14.454 19.463 1.00 82.88 196 GLU A C 1
ATOM 1496 O O . GLU A 1 196 ? -27.220 -13.452 19.801 1.00 82.88 196 GLU A O 1
ATOM 1501 N N . LYS A 1 197 ? -25.770 -15.084 20.319 1.00 82.56 197 LYS A N 1
ATOM 1502 C CA . LYS A 1 197 ? -25.541 -14.607 21.690 1.00 82.56 197 LYS A CA 1
ATOM 1503 C C . LYS A 1 197 ? -24.595 -13.412 21.685 1.00 82.56 197 LYS A C 1
ATOM 1505 O O . LYS A 1 197 ? -23.390 -13.566 21.492 1.00 82.56 197 LYS A O 1
ATOM 1510 N N . LEU A 1 198 ? -25.133 -12.228 21.960 1.00 81.75 198 LEU A N 1
ATOM 1511 C CA . LEU A 1 198 ? -24.381 -10.979 22.015 1.00 81.75 198 LEU A CA 1
ATOM 1512 C C . LEU A 1 198 ? -24.498 -10.342 23.401 1.00 81.75 198 LEU A C 1
ATOM 1514 O O . LEU A 1 198 ? -25.572 -10.298 23.997 1.00 81.75 198 LEU A O 1
ATOM 1518 N N . ALA A 1 199 ? -23.380 -9.830 23.908 1.00 82.25 199 ALA A N 1
ATOM 1519 C CA . ALA A 1 199 ? -23.367 -9.039 25.132 1.00 82.25 199 ALA A CA 1
ATOM 1520 C C . ALA A 1 199 ? -24.010 -7.667 24.859 1.00 82.25 199 ALA A C 1
ATOM 1522 O O . ALA A 1 199 ? -23.622 -6.973 23.913 1.00 82.25 199 ALA A O 1
ATOM 1523 N N . ILE A 1 200 ? -25.020 -7.295 25.648 1.00 80.69 200 ILE A N 1
ATOM 1524 C CA . ILE A 1 200 ? -25.853 -6.104 25.407 1.00 80.69 200 ILE A CA 1
ATOM 1525 C C . ILE A 1 200 ? -25.025 -4.815 25.483 1.00 80.69 200 ILE A C 1
ATOM 1527 O O . ILE A 1 200 ? -25.202 -3.908 24.669 1.00 80.69 200 ILE A O 1
ATOM 1531 N N . ASP A 1 201 ? -24.079 -4.752 26.415 1.00 81.19 201 ASP A N 1
ATOM 1532 C CA . ASP A 1 201 ? -23.156 -3.632 26.624 1.00 81.19 201 ASP A CA 1
ATOM 1533 C C . ASP A 1 201 ? -22.221 -3.387 25.426 1.00 81.19 201 ASP A C 1
ATOM 1535 O O . ASP A 1 201 ? -21.752 -2.265 25.191 1.00 81.19 201 ASP A O 1
ATOM 1539 N N . HIS A 1 202 ? -21.976 -4.423 24.625 1.00 85.44 202 HIS A N 1
ATOM 1540 C CA . HIS A 1 202 ? -21.189 -4.316 23.408 1.00 85.44 202 HIS A CA 1
ATOM 1541 C C . HIS A 1 202 ? -21.981 -3.769 22.225 1.00 85.44 202 HIS A C 1
ATOM 1543 O O . HIS A 1 202 ? -21.353 -3.320 21.269 1.00 85.44 202 HIS A O 1
ATOM 1549 N N . ILE A 1 203 ? -23.313 -3.757 22.251 1.00 87.81 203 ILE A N 1
ATOM 1550 C CA . ILE A 1 203 ? -24.126 -3.322 21.112 1.00 87.81 203 ILE A CA 1
ATOM 1551 C C . ILE A 1 203 ? -24.275 -1.806 21.139 1.00 87.81 203 ILE A C 1
ATOM 1553 O O . ILE A 1 203 ? -24.855 -1.229 22.052 1.00 87.81 203 ILE A O 1
ATOM 1557 N N . TRP A 1 204 ? -23.767 -1.134 20.110 1.00 91.38 204 TRP A N 1
ATOM 1558 C CA . TRP A 1 204 ? -23.802 0.327 20.027 1.00 91.38 204 TRP A CA 1
ATOM 1559 C C . TRP A 1 204 ? -24.865 0.849 19.074 1.00 91.38 204 TRP A C 1
ATOM 1561 O O . TRP A 1 204 ? -25.502 1.872 19.338 1.00 91.38 204 TRP A O 1
ATOM 1571 N N . HIS A 1 205 ? -25.071 0.159 17.959 1.00 91.56 205 HIS A N 1
ATOM 1572 C CA . HIS A 1 205 ? -26.124 0.504 17.018 1.00 91.56 205 HIS A CA 1
ATOM 1573 C C . HIS A 1 205 ? -26.588 -0.716 16.246 1.00 91.56 205 HIS A C 1
ATOM 1575 O O . HIS A 1 205 ? -25.848 -1.680 16.075 1.00 91.56 205 HIS A O 1
ATOM 1581 N N . ILE A 1 206 ? -27.811 -0.642 15.742 1.00 91.38 206 ILE A N 1
ATOM 1582 C CA . ILE A 1 206 ? -28.377 -1.660 14.871 1.00 91.38 206 ILE A CA 1
ATOM 1583 C C . ILE A 1 206 ? -28.947 -0.965 13.640 1.00 91.38 206 ILE A C 1
ATOM 1585 O O . ILE A 1 206 ? -29.715 -0.005 13.757 1.00 91.38 206 ILE A O 1
ATOM 1589 N N . LYS A 1 207 ? -28.557 -1.435 12.456 1.00 92.25 207 LYS A N 1
ATOM 1590 C CA . LYS A 1 207 ? -28.978 -0.901 11.160 1.00 92.25 207 LYS A CA 1
ATOM 1591 C C . LYS A 1 207 ? -29.703 -1.977 10.356 1.00 92.25 207 LYS A C 1
ATOM 1593 O O . LYS A 1 207 ? -29.227 -3.099 10.251 1.00 92.25 207 LYS A O 1
ATOM 1598 N N . ALA A 1 208 ? -30.838 -1.623 9.761 1.00 89.00 208 ALA A N 1
ATOM 1599 C CA . ALA A 1 208 ? -31.531 -2.488 8.810 1.00 89.00 208 ALA A CA 1
ATOM 1600 C C . ALA A 1 208 ? -30.888 -2.395 7.418 1.00 89.00 208 ALA A C 1
ATOM 1602 O O . ALA A 1 208 ? -30.733 -1.291 6.887 1.00 89.00 208 ALA A O 1
ATOM 1603 N N . GLU A 1 209 ? -30.585 -3.545 6.822 1.00 86.50 209 GLU A N 1
ATOM 1604 C CA . GLU A 1 209 ? -30.072 -3.708 5.460 1.00 86.50 209 GLU A CA 1
ATOM 1605 C C . GLU A 1 209 ? -30.895 -4.789 4.745 1.00 86.50 209 GLU A C 1
ATOM 1607 O O . GLU A 1 209 ? -30.573 -5.972 4.777 1.00 86.50 209 GLU A O 1
ATOM 1612 N N . GLU A 1 210 ? -32.007 -4.377 4.133 1.00 82.94 210 GLU A N 1
ATOM 1613 C CA . GLU A 1 210 ? -32.958 -5.267 3.446 1.00 82.94 210 GLU A CA 1
ATOM 1614 C C . GLU A 1 210 ? -33.483 -6.410 4.341 1.00 82.94 210 GLU A C 1
ATOM 1616 O O . GLU A 1 210 ? -34.338 -6.179 5.198 1.00 82.94 210 GLU A O 1
ATOM 1621 N N . HIS A 1 211 ? -32.990 -7.636 4.131 1.00 85.06 211 HIS A N 1
ATOM 1622 C CA . HIS A 1 211 ? -33.338 -8.849 4.884 1.00 85.06 211 HIS A CA 1
ATOM 1623 C C . HIS A 1 211 ? -32.339 -9.188 5.998 1.00 85.06 211 HIS A C 1
ATOM 1625 O O . HIS A 1 211 ? -32.452 -10.233 6.648 1.00 85.06 211 HIS A O 1
ATOM 1631 N N . TYR A 1 212 ? -31.364 -8.309 6.201 1.00 87.81 212 TYR A N 1
ATOM 1632 C CA . TYR A 1 212 ? -30.331 -8.423 7.206 1.00 87.81 212 TYR A CA 1
ATOM 1633 C C . TYR A 1 212 ? -30.362 -7.230 8.152 1.00 87.81 212 TYR A C 1
ATOM 1635 O O . TYR A 1 212 ? -30.894 -6.150 7.877 1.00 87.81 212 TYR A O 1
ATOM 1643 N N . VAL A 1 213 ? -29.765 -7.451 9.307 1.00 89.75 213 VAL A N 1
ATOM 1644 C CA . VAL A 1 213 ? -29.586 -6.475 10.359 1.00 89.75 213 VAL A CA 1
ATOM 1645 C C . VAL A 1 213 ? -28.102 -6.444 10.690 1.00 89.75 213 VAL A C 1
ATOM 1647 O O . VAL A 1 213 ? -27.531 -7.450 11.102 1.00 89.75 213 VAL A O 1
ATOM 1650 N N . ALA A 1 214 ? -27.476 -5.288 10.498 1.00 89.44 214 ALA A N 1
ATOM 1651 C CA . ALA A 1 214 ? -26.101 -5.044 10.898 1.00 89.44 214 ALA A CA 1
ATOM 1652 C C . ALA A 1 214 ? -26.080 -4.554 12.351 1.00 89.44 214 ALA A C 1
ATOM 1654 O O . ALA A 1 214 ? -26.539 -3.448 12.651 1.00 89.44 214 ALA A O 1
ATOM 1655 N N . VAL A 1 215 ? -25.554 -5.379 13.253 1.00 89.50 215 VAL A N 1
ATOM 1656 C CA . VAL A 1 215 ? -25.345 -5.056 14.667 1.00 89.50 215 VAL A CA 1
ATOM 1657 C C . VAL A 1 215 ? -23.925 -4.537 14.836 1.00 89.50 215 VAL A C 1
ATOM 1659 O O . VAL A 1 215 ? -22.963 -5.292 14.733 1.00 89.50 215 VAL A O 1
ATOM 1662 N N . GLY A 1 216 ? -23.776 -3.238 15.061 1.00 87.44 216 GLY A N 1
ATOM 1663 C CA . GLY A 1 216 ? -22.485 -2.604 15.289 1.00 87.44 216 GLY A CA 1
ATOM 1664 C C . GLY A 1 216 ? -22.079 -2.637 16.755 1.00 87.44 216 GLY A C 1
ATOM 1665 O O . GLY A 1 216 ? -22.826 -2.186 17.627 1.00 87.44 216 GLY A O 1
ATOM 1666 N N . LEU A 1 217 ? -20.870 -3.128 17.004 1.00 87.44 217 LEU A N 1
ATOM 1667 C CA . LEU A 1 217 ? -20.314 -3.346 18.330 1.00 87.44 217 LEU A CA 1
ATOM 1668 C C . LEU A 1 217 ? -19.386 -2.203 18.773 1.00 87.44 217 LEU A C 1
ATOM 1670 O O . LEU A 1 217 ? -18.818 -1.481 17.949 1.00 87.44 217 LEU A O 1
ATOM 1674 N N . ARG A 1 218 ? -19.158 -2.094 20.087 1.00 83.62 218 ARG A N 1
ATOM 1675 C CA . ARG A 1 218 ? -18.231 -1.145 20.732 1.00 83.62 218 ARG A CA 1
ATOM 1676 C C . ARG A 1 218 ? -16.825 -1.158 20.135 1.00 83.62 218 ARG A C 1
ATOM 1678 O O . ARG A 1 218 ? -16.195 -0.114 20.018 1.00 83.62 218 ARG A O 1
ATOM 1685 N N . CYS A 1 219 ? -16.334 -2.330 19.741 1.00 77.00 219 CYS A N 1
ATOM 1686 C CA . CYS A 1 219 ? -15.006 -2.505 19.150 1.00 77.00 219 CYS A CA 1
ATOM 1687 C C . CYS A 1 219 ? -14.910 -2.060 17.676 1.00 77.00 219 CYS A C 1
ATOM 1689 O O . CYS A 1 219 ? -13.877 -2.271 17.046 1.00 77.00 219 CYS A O 1
ATOM 1691 N N . GLY A 1 220 ? -15.979 -1.489 17.106 1.00 76.44 220 GLY A N 1
ATOM 1692 C CA . GLY A 1 220 ? -16.033 -1.032 15.714 1.00 76.44 220 GLY A CA 1
ATOM 1693 C C . GLY A 1 220 ? -16.337 -2.131 14.691 1.00 76.44 220 GLY A C 1
ATOM 1694 O O . GLY A 1 220 ? -16.491 -1.836 13.509 1.00 76.44 220 GLY A O 1
ATOM 1695 N N . ARG A 1 221 ? -16.458 -3.394 15.119 1.00 8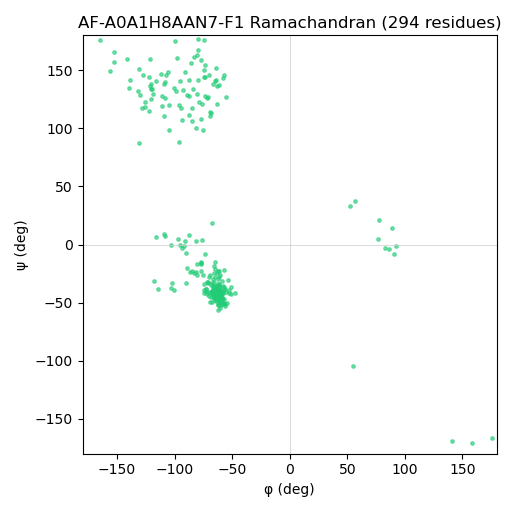0.44 221 ARG A N 1
ATOM 1696 C CA . ARG A 1 221 ? -16.921 -4.498 14.262 1.00 80.44 221 ARG A CA 1
ATOM 1697 C C . ARG A 1 221 ? -18.437 -4.450 14.085 1.00 80.44 221 ARG A C 1
ATOM 1699 O O . ARG A 1 221 ? -19.143 -3.885 14.916 1.00 80.44 221 ARG A O 1
ATOM 1706 N N . SER A 1 222 ? -18.935 -5.087 13.031 1.00 84.88 222 SER A N 1
ATOM 1707 C CA . SER A 1 222 ? -20.366 -5.338 12.857 1.00 84.88 222 SER A CA 1
ATOM 1708 C C . SER A 1 222 ? -20.630 -6.816 12.595 1.00 84.88 222 SER A C 1
ATOM 1710 O O . SER A 1 222 ? -19.806 -7.496 11.984 1.00 84.88 222 SER A O 1
ATOM 1712 N N . VAL A 1 223 ? -21.761 -7.306 13.092 1.00 84.56 223 VAL A N 1
ATOM 1713 C CA . VAL A 1 223 ? -22.265 -8.659 12.850 1.00 84.56 223 VAL A CA 1
ATOM 1714 C C . VAL A 1 223 ? -23.515 -8.540 11.990 1.00 84.56 223 VAL A C 1
ATOM 1716 O O . VAL A 1 223 ? -24.419 -7.773 12.317 1.00 84.56 223 VAL A O 1
ATOM 1719 N N . LEU A 1 224 ? -23.557 -9.269 10.877 1.00 88.25 224 LEU A N 1
ATOM 1720 C CA . LEU A 1 224 ? -24.717 -9.318 9.990 1.00 88.25 224 LEU A CA 1
ATOM 1721 C C . LEU A 1 224 ? -25.591 -10.509 10.366 1.00 88.25 224 LEU A C 1
ATOM 1723 O O . LEU A 1 224 ? -25.167 -11.655 10.246 1.00 88.25 224 LEU A O 1
ATOM 1727 N N . LEU A 1 225 ? -26.817 -10.228 10.790 1.00 86.12 225 LEU A N 1
ATOM 1728 C CA . LEU A 1 225 ? -27.790 -11.230 11.210 1.00 86.12 225 LEU A CA 1
ATOM 1729 C C . LEU A 1 225 ? -28.992 -11.208 10.276 1.00 86.12 225 LEU A C 1
ATOM 1731 O O . LEU A 1 225 ? -29.437 -10.146 9.844 1.00 86.12 225 LEU A O 1
ATOM 1735 N N . ARG A 1 226 ? -29.532 -12.379 9.943 1.00 85.88 226 ARG A N 1
ATOM 1736 C CA . ARG A 1 226 ? -30.724 -12.478 9.096 1.00 85.88 226 ARG A CA 1
ATOM 1737 C C . ARG A 1 226 ? -31.966 -12.182 9.934 1.00 85.88 226 ARG A C 1
ATOM 1739 O O . ARG A 1 226 ? -32.227 -12.882 10.905 1.00 85.88 226 ARG A O 1
ATOM 1746 N N . GLY A 1 227 ? -32.759 -11.190 9.539 1.00 88.00 227 GLY A N 1
ATOM 1747 C CA . GLY A 1 227 ? -33.970 -10.828 10.274 1.00 88.00 227 GLY A CA 1
ATOM 1748 C C . GLY A 1 227 ? -34.444 -9.410 9.997 1.00 88.00 227 GLY A C 1
ATOM 1749 O O . GLY A 1 227 ? -33.952 -8.733 9.095 1.00 88.00 227 GLY A O 1
ATOM 1750 N N . ARG A 1 228 ? -35.429 -8.953 10.775 1.00 87.44 228 ARG A N 1
ATOM 1751 C CA . ARG A 1 228 ? -35.917 -7.571 10.721 1.00 87.44 228 ARG A CA 1
ATOM 1752 C C . ARG A 1 228 ? -35.426 -6.800 11.935 1.00 87.44 228 ARG A C 1
ATOM 1754 O O . ARG A 1 228 ? -35.321 -7.333 13.034 1.00 87.44 228 ARG A O 1
ATOM 1761 N N . LEU A 1 229 ? -35.214 -5.498 11.747 1.00 88.81 229 LEU A N 1
ATOM 1762 C CA . LEU A 1 229 ? -34.819 -4.599 12.832 1.00 88.81 229 LEU A CA 1
ATOM 1763 C C . LEU A 1 229 ? -35.822 -4.611 13.996 1.00 88.81 229 LEU A C 1
ATOM 1765 O O . LEU A 1 229 ? -35.409 -4.522 15.143 1.00 88.81 229 LEU A O 1
ATOM 1769 N N . ALA A 1 230 ? -37.123 -4.722 13.716 1.00 88.00 230 ALA A N 1
ATOM 1770 C CA . ALA A 1 230 ? -38.147 -4.780 14.760 1.00 88.00 230 ALA A CA 1
ATOM 1771 C C . ALA A 1 230 ? -37.976 -6.006 15.673 1.00 88.00 230 ALA A C 1
ATOM 1773 O O . ALA A 1 230 ? -38.064 -5.863 16.889 1.00 88.00 230 ALA A O 1
ATOM 1774 N N . ASP A 1 231 ? -37.664 -7.167 15.092 1.00 88.81 231 ASP A N 1
ATOM 1775 C CA . ASP A 1 231 ? -37.458 -8.417 15.830 1.00 88.81 231 ASP A CA 1
ATOM 1776 C C . ASP A 1 231 ? -36.189 -8.330 16.688 1.00 88.81 231 ASP A C 1
ATOM 1778 O O . ASP A 1 231 ? -36.207 -8.691 17.861 1.00 88.81 231 ASP A O 1
ATOM 1782 N N . ALA A 1 232 ? -35.114 -7.754 16.134 1.00 87.56 232 ALA A N 1
ATOM 1783 C CA . ALA A 1 232 ? -33.877 -7.506 16.872 1.00 87.56 232 ALA A CA 1
ATOM 1784 C C . ALA A 1 232 ? -34.082 -6.531 18.046 1.00 87.56 232 ALA A C 1
ATOM 1786 O O . ALA A 1 232 ? -33.553 -6.757 19.127 1.00 87.56 232 ALA A O 1
ATOM 1787 N N . ILE A 1 233 ? -34.871 -5.463 17.865 1.00 89.25 233 ILE A N 1
ATOM 1788 C CA . ILE A 1 233 ? -35.177 -4.505 18.942 1.00 89.25 233 ILE A CA 1
ATOM 1789 C C . ILE A 1 233 ? -36.026 -5.153 20.041 1.00 89.25 233 ILE A C 1
ATOM 1791 O O . ILE A 1 233 ? -35.819 -4.852 21.212 1.00 89.25 233 ILE A O 1
ATOM 1795 N N . ALA A 1 234 ? -36.969 -6.029 19.685 1.00 87.25 234 ALA A N 1
ATOM 1796 C CA . ALA A 1 234 ? -37.833 -6.710 20.652 1.00 87.25 234 ALA A CA 1
ATOM 1797 C C . ALA A 1 234 ? -37.064 -7.656 21.592 1.00 87.25 234 ALA A C 1
ATOM 1799 O O . ALA A 1 234 ? -37.559 -7.980 22.667 1.00 87.25 234 ALA A O 1
ATOM 1800 N N . GLN A 1 235 ? -35.866 -8.084 21.188 1.00 85.94 235 GLN A N 1
ATOM 1801 C CA . GLN A 1 235 ? -34.981 -8.963 21.956 1.00 85.94 235 GLN A CA 1
ATOM 1802 C C . GLN A 1 235 ? -33.976 -8.184 22.825 1.00 85.94 235 GLN A C 1
ATOM 1804 O O . GLN A 1 235 ? -33.194 -8.790 23.552 1.00 85.94 235 GLN A O 1
ATOM 1809 N N . LEU A 1 236 ? -33.994 -6.845 22.773 1.00 86.94 236 LEU A N 1
ATOM 1810 C CA . LEU A 1 236 ? -33.163 -5.992 23.623 1.00 86.94 236 LEU A CA 1
ATOM 1811 C C . LEU A 1 236 ? -33.887 -5.628 24.928 1.00 86.94 236 LEU A C 1
ATOM 1813 O O . LEU A 1 236 ? -35.107 -5.435 24.914 1.00 86.94 236 LEU A O 1
ATOM 1817 N N . PRO A 1 237 ? -33.154 -5.441 26.044 1.00 83.38 237 PRO A N 1
ATOM 1818 C CA . PRO A 1 237 ? -33.753 -5.000 27.295 1.00 83.38 237 PRO A CA 1
ATOM 1819 C C . PRO A 1 237 ? -34.477 -3.654 27.151 1.00 83.38 237 PRO A C 1
ATOM 1821 O O . PRO A 1 237 ? -33.985 -2.746 26.459 1.00 83.38 237 PRO A O 1
ATOM 1824 N N . PRO A 1 238 ? -35.614 -3.466 27.844 1.00 80.44 238 PRO A N 1
ATOM 1825 C CA . PRO A 1 238 ? -36.274 -2.172 27.918 1.00 80.44 238 PRO A CA 1
ATOM 1826 C C . PRO A 1 238 ? -35.303 -1.102 28.432 1.00 80.44 238 PRO A C 1
ATOM 1828 O O . PRO A 1 238 ? -34.675 -1.264 29.472 1.00 80.44 238 PRO A O 1
ATOM 1831 N N . GLY A 1 239 ? -35.169 0.004 27.700 1.00 82.50 239 GLY A N 1
ATOM 1832 C CA . GLY A 1 239 ? -34.291 1.112 28.090 1.00 82.50 239 GLY A CA 1
ATOM 1833 C C . GLY A 1 239 ? -32.826 0.986 27.652 1.00 82.50 239 GLY A C 1
ATOM 1834 O O . GLY A 1 239 ? -32.089 1.957 27.801 1.00 82.50 239 GLY A O 1
ATOM 1835 N N . ALA A 1 240 ? -32.409 -0.121 27.020 1.00 85.56 240 ALA A N 1
ATOM 1836 C CA . ALA A 1 240 ? -31.049 -0.259 26.476 1.00 85.56 240 ALA A CA 1
ATOM 1837 C C . ALA A 1 240 ? -30.724 0.785 25.383 1.00 85.56 240 ALA A C 1
ATOM 1839 O O . ALA A 1 240 ? -29.564 1.119 25.123 1.00 85.56 240 ALA A O 1
ATOM 1840 N N . GLY A 1 241 ? -31.753 1.335 24.737 1.00 91.19 241 GLY A N 1
ATOM 1841 C CA . GLY A 1 241 ? -31.611 2.321 23.676 1.00 91.19 241 GLY A CA 1
ATOM 1842 C C . GLY A 1 241 ? -32.936 2.694 23.036 1.00 91.19 241 GLY A C 1
ATOM 1843 O O . GLY A 1 241 ? -34.010 2.389 23.556 1.00 91.19 241 GLY A O 1
ATOM 1844 N N . MET A 1 242 ? -32.858 3.362 21.888 1.00 91.31 242 MET A N 1
ATOM 1845 C CA . MET A 1 242 ? -34.026 3.878 21.189 1.00 91.31 242 MET A CA 1
ATOM 1846 C C . MET A 1 242 ? -33.939 3.681 19.675 1.00 91.31 242 MET A C 1
ATOM 1848 O O . MET A 1 242 ? -32.899 3.873 19.043 1.00 91.31 242 MET A O 1
ATOM 1852 N N . GLN A 1 243 ? -35.082 3.357 19.065 1.00 93.25 243 GLN A N 1
ATOM 1853 C CA . GLN A 1 243 ? -35.230 3.348 17.613 1.00 93.25 243 GLN A CA 1
ATOM 1854 C C . GLN A 1 243 ? -35.483 4.767 17.084 1.00 93.25 243 GLN A C 1
ATOM 1856 O O . GLN A 1 243 ? -36.608 5.278 17.110 1.00 93.25 243 GLN A O 1
ATOM 1861 N N . VAL A 1 244 ? -34.426 5.384 16.562 1.00 92.19 244 VAL A N 1
ATOM 1862 C CA . VAL A 1 244 ? -34.396 6.784 16.101 1.00 92.19 244 VAL A CA 1
ATOM 1863 C C . VAL A 1 244 ? -34.800 6.939 14.632 1.00 92.19 244 VAL A C 1
ATOM 1865 O O . VAL A 1 244 ? -35.237 8.011 14.208 1.00 92.19 244 VAL A O 1
ATOM 1868 N N . HIS A 1 245 ? -34.714 5.855 13.855 1.00 91.50 245 HIS A N 1
ATOM 1869 C CA . HIS A 1 245 ? -35.160 5.787 12.465 1.00 91.50 245 HIS A CA 1
ATOM 1870 C C . HIS A 1 245 ? -35.812 4.433 12.172 1.00 91.50 245 HIS A C 1
ATOM 1872 O O . HIS A 1 245 ? -35.528 3.442 12.839 1.00 91.50 245 HIS A O 1
ATOM 1878 N N . ARG A 1 246 ? -36.628 4.340 11.112 1.00 86.50 246 ARG A N 1
ATOM 1879 C CA . ARG A 1 246 ? -37.229 3.055 10.689 1.00 86.50 246 ARG A CA 1
ATOM 1880 C C . ARG A 1 246 ? -36.193 1.961 10.390 1.00 86.50 246 ARG A C 1
ATOM 1882 O O . ARG A 1 246 ? -36.529 0.788 10.430 1.00 86.50 246 ARG A O 1
ATOM 1889 N N . SER A 1 247 ? -34.956 2.362 10.093 1.00 89.88 247 SER A N 1
ATOM 1890 C CA . SER A 1 247 ? -33.815 1.492 9.791 1.00 89.88 247 SER A CA 1
ATOM 1891 C C . SER A 1 247 ? -32.677 1.604 10.808 1.00 89.88 247 SER A C 1
ATOM 1893 O O . SER A 1 247 ? -31.628 1.023 10.561 1.00 89.88 247 SER A O 1
ATOM 1895 N N . HIS A 1 248 ? -32.845 2.345 11.912 1.00 91.81 248 HIS A N 1
ATOM 1896 C CA . HIS A 1 248 ? -31.785 2.514 12.910 1.00 91.81 248 HIS A CA 1
ATOM 1897 C C . HIS A 1 248 ? -32.299 2.463 14.345 1.00 91.81 248 HIS A C 1
ATOM 1899 O O . HIS A 1 248 ? -33.251 3.158 14.713 1.00 91.81 248 HIS A O 1
ATOM 1905 N N . TRP A 1 249 ? -31.572 1.715 15.166 1.00 94.12 249 TRP A N 1
ATOM 1906 C CA . TRP A 1 249 ? -31.643 1.736 16.619 1.00 94.12 249 TRP A CA 1
ATOM 1907 C C . TRP A 1 249 ? -30.268 2.074 17.199 1.00 94.12 249 TRP A C 1
ATOM 1909 O O . TRP A 1 249 ? -29.241 1.706 16.626 1.00 94.12 249 TRP A O 1
ATOM 1919 N N . VAL A 1 250 ? -30.250 2.821 18.302 1.00 92.88 250 VAL A N 1
ATOM 1920 C CA . VAL A 1 250 ? -29.033 3.333 18.944 1.00 92.88 250 VAL A CA 1
ATOM 1921 C C . VAL A 1 250 ? -29.086 3.053 20.441 1.00 92.88 250 VAL A C 1
ATOM 1923 O O . VAL A 1 250 ? -30.088 3.370 21.084 1.00 92.88 250 VAL A O 1
ATOM 1926 N N . ALA A 1 251 ? -27.998 2.514 20.993 1.00 92.94 251 ALA A N 1
ATOM 1927 C CA . ALA A 1 251 ? -27.866 2.267 22.426 1.00 92.94 251 ALA A CA 1
ATOM 1928 C C . ALA A 1 251 ? -27.630 3.563 23.218 1.00 92.94 251 ALA A C 1
ATOM 1930 O O . ALA A 1 251 ? -26.980 4.493 22.731 1.00 92.94 251 ALA A O 1
ATOM 1931 N N . VAL A 1 252 ? -28.083 3.601 24.476 1.00 90.31 252 VAL A N 1
ATOM 1932 C CA . VAL A 1 252 ? -27.841 4.725 25.406 1.00 90.31 252 VAL A CA 1
ATOM 1933 C C . VAL A 1 252 ? -26.340 4.988 25.572 1.00 90.31 252 VAL A C 1
ATOM 1935 O O . VAL A 1 252 ? -25.873 6.125 25.451 1.00 90.31 252 VAL A O 1
ATOM 1938 N N . ALA A 1 253 ? -25.557 3.926 2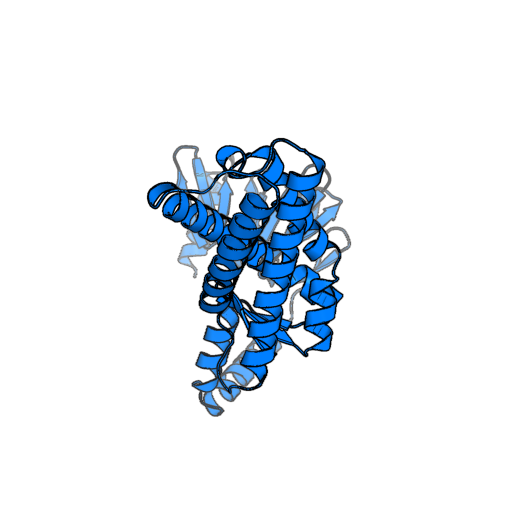5.786 1.00 87.62 253 ALA A N 1
ATOM 1939 C CA . ALA A 1 253 ? -24.113 4.023 25.981 1.00 87.62 253 ALA A CA 1
ATOM 1940 C C . ALA A 1 253 ? -23.396 4.623 24.758 1.00 87.62 253 ALA A C 1
ATOM 1942 O O . ALA A 1 253 ? -22.469 5.418 24.920 1.00 87.62 253 ALA A O 1
ATOM 1943 N N . ALA A 1 254 ? -23.878 4.325 23.549 1.00 89.56 254 ALA A N 1
ATOM 1944 C CA . ALA A 1 254 ? -23.245 4.719 22.295 1.00 89.56 254 ALA A CA 1
ATOM 1945 C C . ALA A 1 254 ? -23.465 6.186 21.910 1.00 89.56 254 ALA A C 1
ATOM 1947 O O . ALA A 1 254 ? -22.752 6.692 21.042 1.00 89.56 254 ALA A O 1
ATOM 1948 N N . LEU A 1 255 ? -24.433 6.880 22.514 1.00 91.19 255 LEU A N 1
ATOM 1949 C CA . LEU A 1 255 ? -24.739 8.263 22.162 1.00 91.19 255 LEU A CA 1
ATOM 1950 C C . LEU A 1 255 ? -23.631 9.222 22.632 1.00 91.19 255 LEU A C 1
ATOM 1952 O O . LEU A 1 255 ? -23.279 9.248 23.816 1.00 91.19 255 LEU A O 1
ATOM 1956 N N . ALA A 1 256 ? -23.120 10.034 21.699 1.00 91.25 256 ALA A N 1
ATOM 1957 C CA . ALA A 1 256 ? -22.107 11.060 21.960 1.00 91.25 256 ALA A CA 1
ATOM 1958 C C . ALA A 1 256 ? -22.622 12.491 21.750 1.00 91.25 256 ALA A C 1
ATOM 1960 O O . ALA A 1 256 ? -22.245 13.393 22.492 1.00 91.25 256 ALA A O 1
ATOM 1961 N N . LYS A 1 257 ? -23.461 12.731 20.732 1.00 90.25 257 LYS A N 1
ATOM 1962 C CA . LYS A 1 257 ? -24.004 14.071 20.446 1.00 90.25 257 LYS A CA 1
ATOM 1963 C C . LYS A 1 257 ? -25.317 14.003 19.673 1.00 90.25 257 LYS A C 1
ATOM 1965 O O . LYS A 1 257 ? -25.490 13.132 18.826 1.00 90.25 257 LYS A O 1
ATOM 1970 N N . VAL A 1 258 ? -26.190 14.985 19.894 1.00 91.81 258 VAL A N 1
ATOM 1971 C CA . VAL A 1 258 ? -27.362 15.285 19.058 1.00 91.81 258 VAL A CA 1
ATOM 1972 C C . VAL A 1 258 ? -27.267 16.716 18.531 1.00 91.81 258 VAL A C 1
ATOM 1974 O O . VAL A 1 258 ? -26.876 17.623 19.263 1.00 91.81 258 VAL A O 1
ATOM 1977 N N . TRP A 1 259 ? -27.576 16.938 17.253 1.00 91.06 259 TRP A N 1
ATOM 1978 C CA . TRP A 1 259 ? -27.614 18.281 16.663 1.00 91.06 259 TRP A CA 1
ATOM 1979 C C . TRP A 1 259 ? -28.586 18.360 15.487 1.00 91.06 259 TRP A C 1
ATOM 1981 O O . TRP A 1 259 ? -29.022 17.350 14.928 1.00 91.06 259 TRP A O 1
ATOM 1991 N N . ARG A 1 260 ? -28.911 19.592 15.091 1.00 88.38 260 ARG A N 1
ATOM 1992 C CA . ARG A 1 260 ? -29.736 19.882 13.919 1.00 88.38 260 ARG A CA 1
ATOM 1993 C C . ARG A 1 260 ? -28.846 20.177 12.710 1.00 88.38 260 ARG A C 1
ATOM 1995 O O . ARG A 1 260 ? -28.054 21.113 12.740 1.00 88.38 260 ARG A O 1
ATOM 2002 N N . ALA A 1 261 ? -28.987 19.385 11.653 1.00 86.38 261 ALA A N 1
ATOM 2003 C CA . ALA A 1 261 ? -28.376 19.597 10.343 1.00 86.38 261 ALA A CA 1
ATOM 2004 C C . ALA A 1 261 ? -29.386 20.227 9.361 1.00 86.38 261 ALA A C 1
ATOM 2006 O O . ALA A 1 261 ? -30.567 20.382 9.679 1.00 86.38 261 ALA A O 1
ATOM 2007 N N . ARG A 1 262 ? -28.930 20.571 8.145 1.00 81.38 262 ARG A N 1
ATOM 2008 C CA . ARG A 1 262 ? -29.786 21.159 7.090 1.00 81.38 262 ARG A CA 1
ATOM 2009 C C . ARG A 1 262 ? -30.972 20.262 6.711 1.00 81.38 262 ARG A C 1
ATOM 2011 O O . ARG A 1 262 ? -32.060 20.765 6.468 1.00 81.38 262 ARG A O 1
ATOM 2018 N N . GLU A 1 263 ? -30.774 18.946 6.712 1.00 78.25 263 GLU A N 1
ATOM 2019 C CA . GLU A 1 263 ? -31.778 17.957 6.288 1.00 78.25 263 GLU A CA 1
ATOM 2020 C C . GLU A 1 263 ? -32.640 17.405 7.438 1.00 78.25 263 GLU A C 1
ATOM 2022 O O . GLU A 1 263 ? -33.557 16.614 7.207 1.00 78.25 263 GLU A O 1
ATOM 2027 N N . GLY A 1 264 ? -32.366 17.812 8.682 1.00 85.94 264 GLY A N 1
ATOM 2028 C CA . GLY A 1 264 ? -33.058 17.319 9.873 1.00 85.94 264 GLY A CA 1
ATOM 2029 C C . GLY A 1 264 ? -32.128 17.107 11.064 1.00 85.94 264 GLY A C 1
ATOM 2030 O O . GLY A 1 264 ? -30.975 17.534 11.064 1.00 85.94 264 GLY A O 1
ATOM 2031 N N . TRP A 1 265 ? -32.634 16.454 12.107 1.00 89.56 265 TRP A N 1
ATOM 2032 C CA . TRP A 1 265 ? -31.836 16.119 13.287 1.00 89.56 265 TRP A CA 1
ATOM 2033 C C . TRP A 1 265 ? -30.968 14.883 13.050 1.00 89.56 265 TRP A C 1
ATOM 2035 O O . TRP A 1 265 ? -31.404 13.922 12.413 1.00 89.56 265 TRP A O 1
ATOM 2045 N N . ARG A 1 266 ? -29.744 14.906 13.584 1.00 91.88 266 ARG A N 1
ATOM 2046 C CA . ARG A 1 266 ? -28.788 13.797 13.525 1.00 91.88 266 ARG A CA 1
ATOM 2047 C C . ARG A 1 266 ? -28.210 13.496 14.903 1.00 91.88 266 ARG A C 1
ATOM 2049 O O . ARG A 1 266 ? -28.103 14.376 15.759 1.00 91.88 266 ARG A O 1
ATOM 2056 N N . LEU A 1 267 ? -27.843 12.233 15.085 1.00 90.62 267 LEU A N 1
ATOM 2057 C CA . LEU A 1 267 ? -27.115 11.716 16.237 1.00 90.62 267 LEU A CA 1
ATOM 2058 C C . LEU A 1 267 ? -25.715 11.296 15.804 1.00 90.62 267 LEU A C 1
ATOM 2060 O O . LEU A 1 267 ? -25.529 10.813 14.689 1.00 90.62 267 LEU A O 1
ATOM 2064 N N . ARG A 1 268 ? -24.741 11.449 16.695 1.00 90.56 268 ARG A N 1
ATOM 2065 C CA . ARG A 1 268 ? -23.368 10.973 16.520 1.00 90.56 268 ARG A CA 1
ATOM 2066 C C . ARG A 1 268 ? -23.089 9.984 17.623 1.00 90.56 268 ARG A C 1
ATOM 2068 O O . ARG A 1 268 ? -23.329 10.274 18.799 1.00 90.56 268 ARG A O 1
ATOM 2075 N N . LEU A 1 269 ? -22.593 8.830 17.213 1.00 87.81 269 LEU A N 1
ATOM 2076 C CA . LEU A 1 269 ? -22.166 7.775 18.111 1.00 87.81 269 LEU A CA 1
ATOM 2077 C C . LEU A 1 269 ? -20.741 8.038 18.603 1.00 87.81 269 LEU A C 1
ATOM 2079 O O . LEU A 1 269 ? -19.984 8.777 17.969 1.00 87.81 269 LEU A O 1
ATOM 2083 N N . GLN A 1 270 ? -20.351 7.389 19.697 1.00 83.06 270 GLN A N 1
ATOM 2084 C CA . GLN A 1 270 ? -18.981 7.437 20.218 1.00 83.06 270 GLN A CA 1
ATOM 2085 C C . GLN A 1 270 ? -17.946 6.897 19.215 1.00 83.06 270 GLN A C 1
ATOM 2087 O O . GLN A 1 270 ? -16.812 7.361 19.206 1.00 83.06 270 GLN A O 1
ATOM 2092 N N . THR A 1 271 ? -18.339 6.002 18.300 1.00 77.25 271 THR A N 1
ATOM 2093 C CA . THR A 1 271 ? -17.495 5.535 17.180 1.00 77.25 271 THR A CA 1
ATOM 2094 C C . THR A 1 271 ? -17.325 6.577 16.071 1.00 77.25 271 THR A C 1
ATOM 2096 O O . THR A 1 271 ? -16.563 6.360 15.137 1.00 77.25 271 THR A O 1
ATOM 2099 N N . GLY A 1 272 ? -18.048 7.698 16.124 1.00 81.81 272 GLY A N 1
ATOM 2100 C CA . GLY A 1 272 ? -18.044 8.728 15.085 1.00 81.81 272 GLY A CA 1
ATOM 2101 C C . GLY A 1 272 ? -19.100 8.546 13.991 1.00 81.81 272 GLY A C 1
ATOM 2102 O O . GLY A 1 272 ? -19.304 9.479 13.220 1.00 81.81 272 GLY A O 1
ATOM 2103 N N . HIS A 1 273 ? -19.817 7.417 13.949 1.00 81.06 273 HIS A N 1
ATOM 2104 C CA . HIS A 1 273 ? -20.914 7.202 13.000 1.00 81.06 273 HIS A CA 1
ATOM 2105 C C . HIS A 1 273 ? -22.071 8.188 13.220 1.00 81.06 273 HIS A C 1
ATOM 2107 O O . HIS A 1 273 ? -22.501 8.413 14.354 1.00 81.06 273 HIS A O 1
ATOM 2113 N N . GLU A 1 274 ? -22.601 8.741 12.127 1.00 88.62 274 GLU A N 1
ATOM 2114 C CA . GLU A 1 274 ? -23.767 9.626 12.147 1.00 88.62 274 GLU A CA 1
ATOM 2115 C C . GLU A 1 274 ? -25.047 8.868 11.775 1.00 88.62 274 GLU A C 1
ATOM 2117 O O . GLU A 1 274 ? -25.091 8.155 10.772 1.00 88.62 274 GLU A O 1
ATOM 2122 N N . VAL A 1 275 ? -26.104 9.049 12.567 1.00 88.81 275 VAL A N 1
ATOM 2123 C CA . VAL A 1 275 ? -27.412 8.410 12.375 1.00 88.81 275 VAL A CA 1
ATOM 2124 C C . VAL A 1 275 ? -28.491 9.487 12.209 1.00 88.81 275 VAL A C 1
ATOM 2126 O O . VAL A 1 275 ? -28.621 10.356 13.078 1.00 88.81 275 VAL A O 1
ATOM 2129 N N . PRO A 1 276 ? -29.281 9.472 11.120 1.00 90.12 276 PRO A N 1
ATOM 2130 C CA . PRO A 1 276 ? -30.377 10.418 10.940 1.00 90.12 276 PRO A CA 1
ATOM 2131 C C . PRO A 1 276 ? -31.558 10.086 11.859 1.00 90.12 276 PRO A C 1
ATOM 2133 O O . PRO A 1 276 ? -31.885 8.919 12.075 1.00 90.12 276 PRO A O 1
ATOM 2136 N N . ILE A 1 277 ? -32.243 11.117 12.356 1.00 90.75 277 ILE A N 1
ATOM 2137 C CA . ILE A 1 277 ? -33.494 10.961 13.105 1.00 90.75 277 ILE A CA 1
ATOM 2138 C C . ILE A 1 277 ? -34.676 11.065 12.138 1.00 90.75 277 ILE A C 1
ATOM 2140 O O . ILE A 1 277 ? -34.751 11.985 11.320 1.00 90.75 277 ILE A O 1
ATOM 2144 N N . ALA A 1 278 ? -35.630 10.137 12.233 1.00 88.50 278 ALA A N 1
ATOM 2145 C CA . ALA A 1 278 ? -36.835 10.191 11.411 1.00 88.50 278 ALA A CA 1
ATOM 2146 C C . ALA A 1 278 ? -37.681 11.436 11.728 1.00 88.50 278 ALA A C 1
ATOM 2148 O O . ALA A 1 278 ? -37.865 11.813 12.889 1.00 88.50 278 ALA A O 1
ATOM 2149 N N . ARG A 1 279 ? -38.273 12.044 10.690 1.00 85.50 279 ARG A N 1
ATOM 2150 C CA . ARG A 1 279 ? -39.105 13.257 10.822 1.00 85.50 279 ARG A CA 1
ATOM 2151 C C . ARG A 1 279 ? -40.261 13.072 11.813 1.00 85.50 279 ARG A C 1
ATOM 2153 O O . ARG A 1 279 ? -40.505 13.943 12.636 1.00 85.50 279 ARG A O 1
ATOM 2160 N N . ASN A 1 280 ? -40.920 11.914 11.790 1.00 86.81 280 ASN A N 1
ATOM 2161 C CA . ASN A 1 280 ? -42.033 11.590 12.691 1.00 86.81 280 ASN A CA 1
ATOM 2162 C C . ASN A 1 280 ? -41.604 11.210 14.121 1.00 86.81 280 ASN A C 1
ATOM 2164 O O . ASN A 1 280 ? -42.442 11.194 15.012 1.00 86.81 280 ASN A O 1
ATOM 2168 N N . ARG A 1 281 ? -40.319 10.910 14.353 1.00 86.62 281 ARG A N 1
ATOM 2169 C CA . ARG A 1 281 ? -39.762 10.555 15.673 1.00 86.62 281 ARG A CA 1
ATOM 2170 C C . ARG A 1 281 ? -38.857 11.641 16.246 1.00 86.62 281 ARG A C 1
ATOM 2172 O O . ARG A 1 281 ? -38.198 11.424 17.255 1.00 86.62 281 ARG A O 1
ATOM 2179 N N . THR A 1 282 ? -38.819 12.810 15.607 1.00 87.38 282 THR A N 1
ATOM 2180 C CA . THR A 1 282 ? -37.862 13.873 15.928 1.00 87.38 282 THR A CA 1
ATOM 2181 C C . THR A 1 282 ? -37.991 14.360 17.365 1.00 87.38 282 THR A C 1
ATOM 2183 O O . THR A 1 282 ? -36.977 14.460 18.044 1.00 87.38 282 THR A O 1
ATOM 2186 N N . VAL A 1 283 ? -39.213 14.627 17.838 1.00 87.44 283 VAL A N 1
ATOM 2187 C CA . VAL A 1 283 ? -39.447 15.109 19.211 1.00 87.44 283 VAL A CA 1
ATOM 2188 C C . VAL A 1 283 ? -38.982 14.058 20.220 1.00 87.44 283 VAL A C 1
ATOM 2190 O O . VAL A 1 283 ? -38.071 14.313 20.998 1.00 87.44 283 VAL A O 1
ATOM 2193 N N . GLN A 1 284 ? -39.510 12.837 20.107 1.00 90.19 284 GLN A N 1
ATOM 2194 C CA . GLN A 1 284 ? -39.212 11.741 21.028 1.00 90.19 284 GLN A CA 1
ATOM 2195 C C . GLN A 1 284 ? -37.713 11.391 21.075 1.00 90.19 284 GLN A C 1
ATOM 2197 O O . GLN A 1 284 ? -37.143 11.261 22.153 1.00 90.19 284 GLN A O 1
ATOM 2202 N N . ALA A 1 285 ? -37.061 11.254 19.915 1.00 88.81 285 ALA A N 1
ATOM 2203 C CA . ALA A 1 285 ? -35.652 10.868 19.839 1.00 88.81 285 ALA A CA 1
ATOM 2204 C C . ALA A 1 285 ? -34.707 11.987 20.287 1.00 88.81 285 ALA A C 1
ATOM 2206 O O . ALA A 1 285 ? -33.651 11.706 20.848 1.00 88.81 285 ALA A O 1
ATOM 2207 N N . ARG A 1 286 ? -35.073 13.253 20.055 1.00 89.75 286 ARG A N 1
ATOM 2208 C CA . ARG A 1 286 ? -34.308 14.396 20.556 1.00 89.75 286 ARG A CA 1
ATOM 2209 C C . ARG A 1 286 ? -34.386 14.467 22.074 1.00 89.75 286 ARG A C 1
ATOM 2211 O O . ARG A 1 286 ? -33.346 14.574 22.707 1.00 89.75 286 ARG A O 1
ATOM 2218 N N . ASP A 1 287 ? -35.587 14.391 22.637 1.00 90.00 287 ASP A N 1
ATOM 2219 C CA . ASP A 1 287 ? -35.786 14.544 24.079 1.00 90.00 287 ASP A CA 1
ATOM 2220 C C . ASP A 1 287 ? -35.113 13.387 24.843 1.00 90.00 287 ASP A C 1
ATOM 2222 O O . ASP A 1 287 ? -34.404 13.626 25.820 1.00 90.00 287 ASP A O 1
ATOM 2226 N N . TRP A 1 288 ? -35.202 12.156 24.318 1.00 93.00 288 TRP A N 1
ATOM 2227 C CA . TRP A 1 288 ? -34.412 11.013 24.796 1.00 93.00 288 TRP A CA 1
ATOM 2228 C C . TRP A 1 288 ? -32.901 11.277 24.727 1.00 93.00 288 TRP A C 1
ATOM 2230 O O . TRP A 1 288 ? -32.197 11.101 25.719 1.00 93.00 288 TRP A O 1
ATOM 2240 N N . ALA A 1 289 ? -32.393 11.733 23.577 1.00 89.94 289 ALA A N 1
ATOM 2241 C CA . ALA A 1 289 ? -30.966 11.985 23.396 1.00 89.94 289 ALA A CA 1
ATOM 2242 C C . ALA A 1 289 ? -30.443 13.084 24.334 1.00 89.94 289 ALA A C 1
ATOM 2244 O O . ALA A 1 289 ? -29.341 12.973 24.866 1.00 89.94 289 ALA A O 1
ATOM 2245 N N . THR A 1 290 ? -31.229 14.137 24.559 1.00 89.12 290 THR A N 1
ATOM 2246 C CA . THR A 1 290 ? -30.887 15.208 25.498 1.00 89.12 290 THR A CA 1
ATOM 2247 C C . THR A 1 290 ? -30.861 14.700 26.937 1.00 89.12 290 THR A C 1
ATOM 2249 O O . THR A 1 290 ? -29.894 14.983 27.637 1.00 89.12 290 THR A O 1
ATOM 2252 N N . ALA A 1 291 ? -31.850 13.904 27.357 1.00 88.69 291 ALA A N 1
ATOM 2253 C CA . ALA A 1 291 ? -31.880 13.318 28.697 1.00 88.69 291 ALA A CA 1
ATOM 2254 C C . ALA A 1 291 ? -30.666 12.408 28.958 1.00 88.69 291 ALA A C 1
ATOM 2256 O O . ALA A 1 291 ? -30.019 12.515 29.996 1.00 88.69 291 ALA A O 1
ATOM 2257 N N . VAL A 1 292 ? -30.299 11.568 27.983 1.00 88.31 292 VAL A N 1
ATOM 2258 C CA . VAL A 1 292 ? -29.119 10.691 28.078 1.00 88.31 292 VAL A CA 1
ATOM 2259 C C . VAL A 1 292 ? -27.818 11.486 28.207 1.00 88.31 292 VAL A C 1
ATOM 2261 O O . VAL A 1 292 ? -26.929 11.084 28.949 1.00 88.31 292 VAL A O 1
ATOM 2264 N N . LEU A 1 293 ? -27.684 12.602 27.486 1.00 87.44 293 LEU A N 1
ATOM 2265 C CA . LEU A 1 293 ? -26.468 13.422 27.518 1.00 87.44 293 LEU A CA 1
ATOM 2266 C C . LEU A 1 293 ? -26.355 14.300 28.770 1.00 87.44 293 LEU A C 1
ATOM 2268 O O . LEU A 1 293 ? -25.249 14.702 29.101 1.00 87.44 293 LEU A O 1
ATOM 2272 N N . GLN A 1 294 ? -27.467 14.613 29.439 1.00 83.44 294 GLN A N 1
ATOM 2273 C CA . GLN A 1 294 ? -27.477 15.368 30.698 1.00 83.44 294 GLN A CA 1
ATOM 2274 C C . GLN A 1 294 ? -27.262 14.482 31.932 1.00 83.44 294 GLN A C 1
ATOM 2276 O O . GLN A 1 294 ? -26.863 14.989 32.974 1.00 83.44 294 GLN A O 1
ATOM 2281 N N . GLY A 1 295 ? -27.551 13.181 31.825 1.00 70.88 295 GLY A N 1
ATOM 2282 C CA . GLY A 1 295 ? -27.333 12.196 32.889 1.00 70.88 295 GLY A CA 1
ATOM 2283 C C . GLY A 1 295 ? -25.964 11.503 32.863 1.00 70.88 295 GLY A C 1
ATOM 2284 O O . GLY A 1 295 ? -25.752 10.598 33.667 1.00 70.88 295 GLY A O 1
ATOM 2285 N N . LYS A 1 296 ? -25.073 11.878 31.936 1.00 56.56 296 LYS A N 1
ATOM 2286 C CA . LYS A 1 296 ? -23.665 11.449 31.868 1.00 56.56 296 LYS A CA 1
ATOM 2287 C C . LYS A 1 296 ? -22.765 12.541 32.432 1.00 56.56 296 LYS A C 1
ATOM 2289 O O . LYS A 1 296 ? -21.762 12.171 33.074 1.00 56.56 296 LYS A O 1
#

Mean predicted aligned error: 17.28 Å

Secondary structure (DSSP, 8-state):
-EEE-TTS-EEE--HHHHHHHHTSHHHHHHHHHHHHHHHHH-TTTTTS-S-HHHHHHHHHHHHHHHHHHHHHHHHHHTTSSS-EEHHHHHHHHHHHHHHHHHHHHHHTT-----HHHHHHHHHHHHHHHHHHHHHIIIIIHHHHHHHHT-EEE-HHHHHHHHHHHHS-HHHHHHHHHHHHHHHHH----EEEETTEEEEGGGEEEEEEETTEEEEEETTS-EEEEES-HHHHHHTSPTTSEEEEETTEEEETTTEEEEEEETTEEEEEETTS-EEEPPGGGHHHHHHHHHHHHH--

InterPro domains:
  IPR007492 LytTR DNA-binding domain [PF04397] (197-283)
  IPR007492 LytTR DNA-binding domain [PS50930] (196-281)
  IPR007492 LytTR DNA-binding domain [SM00850] (193-290)

Radius of gyration: 28.05 Å; Cα contacts (8 Å, |Δi|>4): 386; chains: 1; bounding box: 67×38×72 Å

Nearest PDB structures (foldseek):
  3d6w-assembly1_A  TM=7.954E-01  e=1.116E-05  Bacillus cereus ATCC 10987
  4cbv-assembly2_F  TM=7.041E-01  e=5.845E-04  Streptococcus pneumoniae

Solvent-accessible surface area (backbone atoms only — not comparable to full-atom values): 16190 Å² total; per-residue (Å²): 88,54,39,38,41,91,86,47,37,32,43,45,42,53,73,67,49,52,57,48,49,66,67,29,69,69,49,48,48,47,53,52,50,54,54,50,48,48,69,73,68,45,88,52,61,84,36,40,32,90,51,64,67,58,39,52,51,41,55,53,49,25,53,51,46,26,52,50,42,38,51,49,47,56,60,50,35,66,78,42,101,52,77,34,51,39,63,68,40,49,54,52,18,47,53,53,21,51,55,47,37,51,52,52,22,37,75,66,68,17,47,85,76,53,76,67,54,49,51,52,51,52,52,50,47,52,55,52,51,50,50,52,47,47,49,40,61,74,67,40,42,62,54,53,16,67,78,67,75,44,51,63,45,55,53,72,55,52,58,51,53,55,51,52,70,71,49,52,71,66,58,53,52,51,51,51,49,51,51,49,54,54,56,68,70,52,74,72,58,70,30,63,45,79,86,42,83,40,47,53,88,40,46,28,34,38,36,50,52,90,65,26,24,39,39,28,34,73,89,74,51,68,47,80,41,70,43,51,54,69,61,46,54,72,48,48,65,90,78,55,47,48,74,36,26,101,48,32,34,40,20,57,87,26,61,64,49,76,50,81,52,97,92,42,43,34,36,29,33,72,88,67,54,75,45,67,42,31,83,95,40,42,67,64,46,46,54,50,52,51,53,58,64,72,75,108

Sequence (296 aa):
MHIVFLNGNEFKGSWQDFMRALRHPLFVALILGMTGIVFLLGPYDHILPDAVIARVLIVVSSVCVYIATAVAWVAQSRRWAFMAFSFPTLLTAVMVTSLWGVNMSVAAGGQAIDAMQWVQLIAFNIVFCVVGELVLASFLIERIAAETGMKARPILAYGSEEAARFVPPAATEIAAKIATEIAAEIVPEWADILGEKLAIDHIWHIKAEEHYVAVGLRCGRSVLLRGRLADAIAQLPPGAGMQVHRSHWVAVAALAKVWRAREGWRLRLQTGHEVPIARNRTVQARDWATAVLQGK

pLDDT: mean 82.85, std 11.77, range [47.53, 96.44]

Foldseek 3Di:
DWEAFPQRKIWDDDPVLVVLLCVDPVNVVLLVVLLVVCVVVVLCVQFADPDPVLVVVLSVVLSVQLVVQLSVQVVVVVVPVDHHYPVVSQLVSLVRSLVSSNVSRVVVVGDHDDPVSSVSSSVCSSVSVSVSRCCCRVPPVVVSCVVSVIDIDHPVVVVVVVVVVVQDPVNVVVVVVVVVVVVVVCPFDWWCALNDTDRLQQFFKWFDDPQWIWTAGPVRDTDIHGHAPVSRVVRHDPQQWDDQDNGMIGGLQQWDDWDADPVGIWTAGPVRDIDGGDPVCRVVRVVVSVVSVVVD